Protein AF-A0A103WA09-F1 (afdb_monomer)

InterPro domains:
  IPR001250 Mannose-6-phosphate isomerase, type I [TIGR00218] (8-197)
  IPR011051 RmlC-like cupin domain superfamily [SSF51182] (1-207)
  IPR014710 RmlC-like jelly roll fold [G3DSA:2.60.120.10] (114-207)
  IPR016305 Mannose-6-phosphate isomerase [PR00714] (35-50)
  IPR016305 Mannose-6-phosphate isomerase [PR00714] (51-70)
  IPR016305 Mannose-6-phosphate isomerase [PR00714] (70-89)
  IPR016305 Mannose-6-phosphate isomerase [PR00714] (89-108)
  IPR016305 Mannose-6-phosphate isomerase [PTHR10309] (1-208)
  IPR018050 Phosphomannose isomerase, type I, conserved site [PS00966] (70-95)
  IPR046458 Phosphomannose isomerase type I, helical insertion domain [PF20512] (1-51)

Mean predicted aligned error: 4.27 Å

Nearest PDB structures (foldseek):
  3fjs-assembly2_D  TM=7.918E-01  e=2.574E-07  Cupriavidus pinatubonensis JMP134
  3nl1-assembly1_A  TM=8.484E-01  e=1.391E-06  Pseudaminobacter salicylatoxidans
  2phd-assembly1_A  TM=8.552E-01  e=3.142E-06  Pseudaminobacter salicylatoxidans
  2ozj-assembly2_B-3  TM=8.064E-01  e=1.973E-06  Desulfitobacterium hafniense DCB-2
  2phd-assembly1_C  TM=8.375E-01  e=3.965E-06  Pseudaminobacter salicylatoxidans

pLDDT: mean 94.75, std 5.42, range [53.72, 98.44]

Solvent-accessible surface area (backbone atoms only — not comparable to full-atom values): 12856 Å² total; per-residue (Å²): 131,89,71,56,65,70,61,46,34,55,51,48,55,53,50,53,54,51,58,75,70,50,93,74,74,54,78,55,54,52,45,31,57,54,38,34,75,77,33,68,69,36,68,27,35,60,43,49,77,75,48,86,89,79,84,76,57,96,73,47,44,71,81,84,61,89,53,60,93,82,79,92,87,82,89,88,82,89,85,86,75,68,100,70,89,86,78,82,46,81,50,73,61,95,65,84,60,52,58,67,61,45,71,69,57,44,70,82,78,82,79,82,82,67,77,41,68,43,51,73,79,51,101,42,33,27,37,41,74,58,103,58,64,72,43,29,40,35,43,36,51,42,54,58,71,37,72,51,72,47,72,52,38,90,46,45,36,40,39,38,28,74,34,40,30,31,38,41,35,45,98,87,48,76,44,81,39,35,55,76,37,71,47,79,41,59,47,66,43,47,40,35,38,40,28,75,28,53,27,34,34,38,39,42,30,53,22,60,73,52,70,77,58,119

Structure (mmCIF, N/CA/C/O backbone):
data_AF-A0A103WA09-F1
#
_entry.id   AF-A0A103WA09-F1
#
loop_
_atom_site.group_PDB
_atom_site.id
_atom_site.type_symbol
_atom_site.label_atom_id
_atom_site.label_alt_id
_atom_site.label_comp_id
_atom_site.label_asym_id
_atom_site.label_entity_id
_atom_site.label_seq_id
_atom_site.pdbx_PDB_ins_code
_atom_site.Cartn_x
_atom_site.Cartn_y
_atom_site.Cartn_z
_atom_site.occupancy
_atom_site.B_iso_or_equiv
_atom_site.auth_seq_id
_atom_site.auth_comp_id
_atom_site.auth_asym_id
_atom_site.auth_atom_id
_atom_site.pdbx_PDB_model_num
ATOM 1 N N . MET A 1 1 ? -21.321 6.888 14.095 1.00 85.94 1 MET A N 1
ATOM 2 C CA . MET A 1 1 ? -20.714 8.116 13.537 1.00 85.94 1 MET A CA 1
ATOM 3 C C . MET A 1 1 ? -21.425 9.407 13.951 1.00 85.94 1 MET A C 1
ATOM 5 O O . MET A 1 1 ? -20.751 10.416 14.044 1.00 85.94 1 MET A O 1
ATOM 9 N N . SER A 1 2 ? -22.733 9.407 14.246 1.00 89.44 2 SER A N 1
ATOM 10 C CA . SER A 1 2 ? -23.514 10.614 14.606 1.00 89.44 2 SER A CA 1
ATOM 11 C C . SER A 1 2 ? -23.608 10.929 16.110 1.00 89.44 2 SER A C 1
ATOM 13 O O . SER A 1 2 ? -24.302 11.860 16.510 1.00 89.44 2 SER A O 1
ATOM 15 N N . VAL A 1 3 ? -22.957 10.129 16.955 1.00 90.88 3 VAL A N 1
ATOM 16 C CA . VAL A 1 3 ? -22.989 10.288 18.414 1.00 90.88 3 VAL A CA 1
ATOM 17 C C . VAL A 1 3 ? -22.101 11.463 18.827 1.00 90.88 3 VAL A C 1
ATOM 19 O O . VAL A 1 3 ? -21.062 11.703 18.217 1.00 90.88 3 VAL A O 1
ATOM 22 N N . ASP A 1 4 ? -22.497 12.188 19.872 1.00 92.62 4 ASP A N 1
ATOM 23 C CA . ASP A 1 4 ? -21.753 13.345 20.356 1.00 92.62 4 ASP A CA 1
ATOM 24 C C . ASP A 1 4 ? -20.387 12.965 20.965 1.00 92.62 4 ASP A C 1
ATOM 26 O O . ASP A 1 4 ? -20.180 11.864 21.491 1.00 92.62 4 ASP A O 1
ATOM 30 N N . LYS A 1 5 ? -19.452 13.922 20.947 1.00 91.12 5 LYS A N 1
ATOM 31 C CA . LYS A 1 5 ? -18.074 13.719 21.415 1.00 91.12 5 LYS A CA 1
ATOM 32 C C . LYS A 1 5 ? -17.994 13.260 22.873 1.00 91.12 5 LYS A C 1
ATOM 34 O O . LYS A 1 5 ? -17.170 12.412 23.192 1.00 91.12 5 LYS A O 1
ATOM 39 N N . LYS A 1 6 ? -18.861 13.758 23.762 1.00 95.69 6 LYS A N 1
ATOM 40 C CA . LYS A 1 6 ? -18.836 13.386 25.188 1.00 95.69 6 LYS A CA 1
ATOM 41 C C . LYS A 1 6 ? -19.192 11.913 25.369 1.00 95.69 6 LYS A C 1
ATOM 43 O O . LYS A 1 6 ? -18.597 11.230 26.205 1.00 95.69 6 LYS A O 1
ATOM 48 N N . THR A 1 7 ? -20.143 11.413 24.589 1.00 96.31 7 THR A N 1
ATOM 49 C CA . THR A 1 7 ? -20.507 9.995 24.602 1.00 96.31 7 THR A CA 1
ATOM 50 C C . THR A 1 7 ? -19.396 9.117 24.017 1.00 96.31 7 THR A C 1
ATOM 52 O O . THR A 1 7 ? -19.118 8.055 24.583 1.00 96.31 7 THR A O 1
ATOM 55 N N . ILE A 1 8 ? -18.713 9.565 22.956 1.00 94.94 8 ILE A N 1
ATOM 56 C CA . ILE A 1 8 ? -17.531 8.880 22.399 1.00 94.94 8 ILE A CA 1
ATOM 57 C C . ILE A 1 8 ? -16.422 8.790 23.455 1.00 94.94 8 ILE A C 1
ATOM 59 O O . ILE A 1 8 ? -16.033 7.680 23.815 1.00 94.94 8 ILE A O 1
ATOM 63 N N . SER A 1 9 ? -16.018 9.918 24.047 1.00 96.25 9 SER A N 1
ATOM 64 C CA . SER A 1 9 ? -15.007 9.980 25.114 1.00 96.25 9 SER A CA 1
ATOM 65 C C . SER A 1 9 ? -15.333 9.070 26.293 1.00 96.25 9 SER A C 1
ATOM 67 O O . SER A 1 9 ? -14.495 8.313 26.777 1.00 96.25 9 SER A O 1
ATOM 69 N N . LYS A 1 10 ? -16.590 9.078 26.753 1.00 97.31 10 LYS A N 1
ATOM 70 C CA . LYS A 1 10 ? -17.030 8.203 27.848 1.00 97.31 10 LYS A CA 1
ATOM 71 C C . LYS A 1 10 ? -16.925 6.721 27.477 1.00 97.31 10 LYS A C 1
ATOM 73 O O . LYS A 1 10 ? -16.621 5.898 28.340 1.00 97.31 10 LYS A O 1
ATOM 78 N N . SER A 1 11 ? -17.222 6.375 26.229 1.00 96.38 11 SER A N 1
ATOM 79 C CA . SER A 1 11 ? -17.165 4.994 25.741 1.00 96.38 11 SER A CA 1
ATOM 80 C C . SER A 1 11 ? -15.721 4.522 25.594 1.00 96.38 11 SER A C 1
ATOM 82 O O . SER A 1 11 ? -15.393 3.438 26.077 1.00 96.38 11 SER A O 1
ATOM 84 N N . LEU A 1 12 ? -14.852 5.362 25.027 1.00 96.69 12 LEU A N 1
ATOM 85 C CA . LEU A 1 12 ? -13.417 5.108 24.922 1.00 96.69 12 LEU A CA 1
ATOM 86 C C . LEU A 1 12 ? -12.781 4.981 26.300 1.00 96.69 12 LEU A C 1
ATOM 88 O O . LEU A 1 12 ? -12.193 3.950 26.590 1.00 96.69 12 LEU A O 1
ATOM 92 N N . SER A 1 13 ? -13.011 5.927 27.211 1.00 97.44 13 SER A N 1
ATOM 93 C CA . SER A 1 13 ? -12.487 5.856 28.581 1.00 97.44 13 SER A CA 1
ATOM 94 C C . SER A 1 13 ? -12.814 4.522 29.272 1.00 97.44 13 SER A C 1
ATOM 96 O O . SER A 1 13 ? -11.940 3.907 29.888 1.00 97.44 13 SER A O 1
ATOM 98 N N . LYS A 1 14 ? -14.046 4.015 29.115 1.00 97.75 14 LYS A N 1
ATOM 99 C CA . LYS A 1 14 ? -14.441 2.698 29.641 1.00 97.75 14 LYS A CA 1
ATOM 100 C C . LYS A 1 14 ? -13.716 1.547 28.949 1.00 97.75 14 LYS A C 1
ATOM 102 O O . LYS A 1 14 ? -13.260 0.633 29.632 1.00 97.75 14 LYS A O 1
ATOM 107 N N . LEU A 1 15 ? -13.630 1.579 27.619 1.00 97.12 15 LEU A N 1
ATOM 108 C CA . LEU A 1 15 ? -12.935 0.562 26.833 1.00 97.12 15 LEU A CA 1
ATOM 109 C C . LEU A 1 15 ? -11.455 0.497 27.221 1.00 97.12 15 LEU A C 1
ATOM 111 O O . LEU A 1 15 ? -10.970 -0.570 27.569 1.00 97.12 15 LEU A O 1
ATOM 115 N N . ILE A 1 16 ? -10.772 1.637 27.249 1.00 97.56 16 ILE A N 1
ATOM 116 C CA . ILE A 1 16 ? -9.355 1.751 27.597 1.00 97.56 16 ILE A CA 1
ATOM 117 C C . ILE A 1 16 ? -9.105 1.304 29.040 1.00 97.56 16 ILE A C 1
ATOM 119 O O . ILE A 1 16 ? -8.157 0.567 29.294 1.00 97.56 16 ILE A O 1
ATOM 123 N N . THR A 1 17 ? -9.981 1.668 29.984 1.00 98.00 17 THR A N 1
ATOM 124 C CA . THR A 1 17 ? -9.892 1.176 31.372 1.00 98.00 17 THR A CA 1
ATOM 125 C C . THR A 1 17 ? -9.994 -0.347 31.437 1.00 98.00 17 THR A C 1
ATOM 127 O O . THR A 1 17 ? -9.193 -0.971 32.128 1.00 98.00 17 THR A O 1
ATOM 130 N N . ARG A 1 18 ? -10.941 -0.951 30.701 1.00 97.56 18 ARG A N 1
ATOM 131 C CA . ARG A 1 18 ? -11.067 -2.413 30.613 1.00 97.56 18 ARG A CA 1
ATOM 132 C C . ARG A 1 18 ? -9.785 -3.025 30.055 1.00 97.56 18 ARG A C 1
ATOM 134 O O . ARG A 1 18 ? -9.206 -3.874 30.718 1.00 97.56 18 ARG A O 1
ATOM 141 N N . LEU A 1 19 ? -9.324 -2.556 28.895 1.00 97.38 19 LEU A N 1
ATOM 142 C CA . LEU A 1 19 ? -8.137 -3.090 28.218 1.00 97.38 19 LEU A CA 1
ATOM 143 C C . LEU A 1 19 ? -6.878 -3.006 29.090 1.00 97.38 19 LEU A C 1
ATOM 145 O O . LEU A 1 19 ? -6.140 -3.975 29.184 1.00 97.38 19 LEU A O 1
ATOM 149 N N . ASN A 1 20 ? -6.668 -1.902 29.809 1.00 96.69 20 ASN A N 1
ATOM 150 C CA . ASN A 1 20 ? -5.529 -1.766 30.725 1.00 96.69 20 ASN A CA 1
ATOM 151 C C . ASN A 1 20 ? -5.592 -2.698 31.950 1.00 96.69 20 ASN A C 1
ATOM 153 O O . ASN A 1 20 ? -4.590 -2.848 32.646 1.00 96.69 20 ASN A O 1
ATOM 157 N N . SER A 1 21 ? -6.757 -3.278 32.253 1.00 96.75 21 SER A N 1
ATOM 158 C CA . SER A 1 21 ? -6.919 -4.252 33.340 1.00 96.75 21 SER A CA 1
ATOM 159 C C . SER A 1 21 ? -6.783 -5.709 32.888 1.00 96.75 21 SER A C 1
ATOM 161 O O . SER A 1 21 ? -6.671 -6.595 33.737 1.00 96.75 21 SER A O 1
ATOM 163 N N . GLU A 1 22 ? -6.782 -5.961 31.576 1.00 95.88 22 GLU A N 1
ATOM 164 C CA . GLU A 1 22 ? -6.592 -7.299 31.020 1.00 95.88 22 GLU A CA 1
ATOM 165 C C . GLU A 1 22 ? -5.124 -7.728 31.138 1.00 95.88 22 GLU A C 1
ATOM 167 O O . GLU A 1 22 ? -4.202 -6.917 31.047 1.00 95.88 22 GLU A O 1
ATOM 172 N N . LYS A 1 23 ? -4.895 -9.029 31.344 1.00 91.81 23 LYS A N 1
ATOM 173 C CA . LYS A 1 23 ? -3.536 -9.589 31.447 1.00 91.81 23 LYS A CA 1
ATOM 174 C C . LYS A 1 23 ? -2.903 -9.869 30.087 1.00 91.81 23 LYS A C 1
ATOM 176 O O . LYS A 1 23 ? -1.686 -9.798 29.962 1.00 91.81 23 LYS A O 1
ATOM 181 N N . GLU A 1 24 ? -3.729 -10.212 29.108 1.00 95.31 24 GLU A N 1
ATOM 182 C CA . GLU A 1 24 ? -3.332 -10.530 27.741 1.00 95.31 24 GLU A CA 1
ATOM 183 C C . GLU A 1 24 ? -4.295 -9.819 26.795 1.00 95.31 24 GLU A C 1
ATOM 185 O O . GLU A 1 24 ? -5.508 -9.845 27.005 1.00 95.31 24 GLU A O 1
ATOM 190 N N . LEU A 1 25 ? -3.746 -9.165 25.775 1.00 96.19 25 LEU A N 1
ATOM 191 C CA . LEU A 1 25 ? -4.502 -8.418 24.780 1.00 96.19 25 LEU A CA 1
ATOM 192 C C . LEU A 1 25 ? -4.368 -9.090 23.423 1.00 96.19 25 LEU A C 1
ATOM 194 O O . LEU A 1 25 ? -3.320 -9.628 23.074 1.00 96.19 25 LEU A O 1
ATOM 198 N N . THR A 1 26 ? -5.433 -9.028 22.633 1.00 95.44 26 THR A N 1
ATOM 199 C CA . THR A 1 26 ? -5.349 -9.384 21.215 1.00 95.44 26 THR A CA 1
ATOM 200 C C . THR A 1 26 ? -4.645 -8.284 20.412 1.00 95.44 26 THR A C 1
ATOM 202 O O . THR A 1 26 ? -4.688 -7.111 20.784 1.00 95.44 26 THR A O 1
ATOM 205 N N . ASP A 1 27 ? -4.110 -8.620 19.233 1.00 93.81 27 ASP A N 1
ATOM 206 C CA . ASP A 1 27 ? -3.522 -7.652 18.286 1.00 93.81 27 ASP A CA 1
ATOM 207 C C . ASP A 1 27 ? -4.427 -6.438 17.998 1.00 93.81 27 ASP A C 1
ATOM 209 O O . ASP A 1 27 ? -3.948 -5.329 17.754 1.00 93.81 27 ASP A O 1
ATOM 213 N N . LYS A 1 28 ? -5.752 -6.638 17.969 1.00 94.25 28 LYS A N 1
ATOM 214 C CA . LYS A 1 28 ? -6.719 -5.548 17.768 1.00 94.25 28 LYS A CA 1
ATOM 215 C C . LYS A 1 28 ? -6.860 -4.670 19.009 1.00 94.25 28 LYS A C 1
ATOM 217 O O . LYS A 1 28 ? -7.023 -3.462 18.876 1.00 94.25 28 LYS A O 1
ATOM 222 N N . GLU A 1 29 ? -6.810 -5.246 20.202 1.00 96.38 29 GLU A N 1
ATOM 223 C CA . GLU A 1 29 ? -6.916 -4.489 21.451 1.00 96.38 29 GLU A CA 1
ATOM 224 C C . GLU A 1 29 ? -5.648 -3.681 21.735 1.00 96.38 29 GLU A C 1
ATOM 226 O O . GLU A 1 29 ? -5.742 -2.516 22.124 1.00 96.38 29 GLU A O 1
ATOM 231 N N . GLU A 1 30 ? -4.471 -4.237 21.441 1.00 96.75 30 GLU A N 1
ATOM 232 C CA . GLU A 1 30 ? -3.218 -3.474 21.445 1.00 96.75 30 GLU A CA 1
ATOM 233 C C . GLU A 1 30 ? -3.271 -2.308 20.451 1.00 96.75 30 GLU A C 1
ATOM 235 O O . GLU A 1 30 ? -2.856 -1.188 20.769 1.00 96.75 30 GLU A O 1
ATOM 240 N N . LEU A 1 31 ? -3.835 -2.541 19.258 1.00 97.25 31 LEU A N 1
ATOM 241 C CA . LEU A 1 31 ? -4.036 -1.487 18.271 1.00 97.25 31 LEU A CA 1
ATOM 242 C C . LEU A 1 31 ? -4.961 -0.380 18.799 1.00 97.25 31 LEU A C 1
ATOM 244 O O . LEU A 1 31 ? -4.644 0.794 18.624 1.00 97.25 31 LEU A O 1
ATOM 248 N N . VAL A 1 32 ? -6.064 -0.722 19.470 1.00 97.94 32 VAL A N 1
ATOM 249 C CA . VAL A 1 32 ? -6.966 0.267 20.088 1.00 97.94 32 VAL A CA 1
ATOM 250 C C . VAL A 1 32 ? -6.211 1.149 21.085 1.00 97.94 32 VAL A C 1
ATOM 252 O O . VAL A 1 32 ? -6.312 2.372 21.007 1.00 97.94 32 VAL A O 1
ATOM 255 N N . LEU A 1 33 ? -5.408 0.559 21.979 1.00 97.88 33 LEU A N 1
ATOM 256 C CA . LEU A 1 33 ? -4.597 1.323 22.936 1.00 97.88 33 LEU A CA 1
ATOM 257 C C . LEU A 1 33 ? -3.580 2.238 22.234 1.00 97.88 33 LEU A C 1
ATOM 259 O O . LEU A 1 33 ? -3.386 3.388 22.638 1.00 97.88 33 LEU A O 1
ATOM 263 N N . LYS A 1 34 ? -2.940 1.748 21.165 1.00 97.50 34 LYS A N 1
ATOM 264 C CA . LYS A 1 34 ? -1.994 2.536 20.365 1.00 97.50 34 LYS A CA 1
ATOM 265 C C . LYS A 1 34 ? -2.681 3.723 19.687 1.00 97.50 34 LYS A C 1
ATOM 267 O O . LYS A 1 34 ? -2.143 4.829 19.732 1.00 97.50 34 LYS A O 1
ATOM 272 N N . LEU A 1 35 ? -3.846 3.502 19.081 1.00 98.00 35 LEU A N 1
ATOM 273 C CA . LEU A 1 35 ? -4.604 4.550 18.403 1.00 98.00 35 LEU A CA 1
ATOM 274 C C . LEU A 1 35 ? -5.139 5.586 19.381 1.00 98.00 35 LEU A C 1
ATOM 276 O O . LEU A 1 35 ? -5.022 6.765 19.082 1.00 98.00 35 LEU A O 1
ATOM 280 N N . GLU A 1 36 ? -5.624 5.191 20.559 1.00 98.00 36 GLU A N 1
ATOM 281 C CA . GLU A 1 36 ? -6.039 6.146 21.597 1.00 98.00 36 GLU A CA 1
ATOM 282 C C . GLU A 1 36 ? -4.884 7.061 22.016 1.00 98.00 36 GLU A C 1
ATOM 284 O O . GLU A 1 36 ? -5.057 8.265 22.177 1.00 98.00 36 GLU A O 1
ATOM 289 N N . LYS A 1 37 ? -3.670 6.515 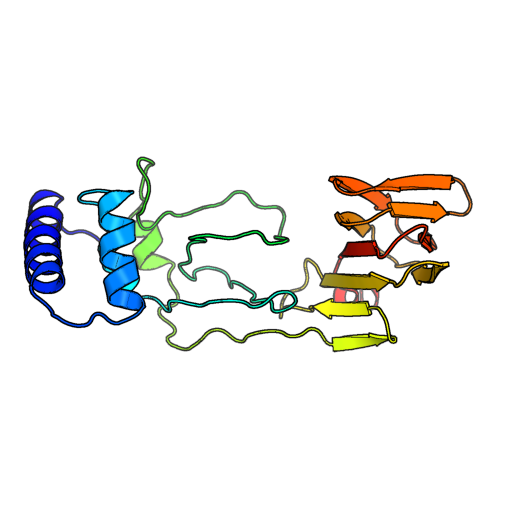22.150 1.00 97.50 37 LYS A N 1
ATOM 290 C CA . LYS A 1 37 ? -2.489 7.320 22.486 1.00 97.50 37 LYS A CA 1
ATOM 291 C C . LYS A 1 37 ? -2.157 8.354 21.401 1.00 97.50 37 LYS A C 1
ATOM 293 O O . LYS A 1 37 ? -1.638 9.420 21.724 1.00 97.50 37 LYS A O 1
ATOM 298 N N . GLN A 1 38 ? -2.401 8.030 20.130 1.00 97.31 38 GLN A N 1
ATOM 299 C CA . GLN A 1 38 ? -2.121 8.904 18.984 1.00 97.31 38 GLN A CA 1
ATOM 300 C C . GLN A 1 38 ? -3.267 9.886 18.692 1.00 97.31 38 GLN A C 1
ATOM 302 O O . GLN A 1 38 ? -3.013 11.028 18.316 1.00 97.31 38 GLN A O 1
ATOM 307 N N . TYR A 1 39 ? -4.509 9.450 18.901 1.00 97.19 39 TYR A N 1
ATOM 308 C CA . TYR A 1 39 ? -5.749 10.166 18.614 1.00 97.19 39 TYR A CA 1
ATOM 309 C C . TYR A 1 39 ? -6.712 10.071 19.811 1.00 97.19 39 TYR A C 1
ATOM 311 O O . TYR A 1 39 ? -7.726 9.373 19.727 1.00 97.19 39 TYR A O 1
ATOM 319 N N . PRO A 1 40 ? -6.412 10.754 20.932 1.00 96.62 40 PRO A N 1
ATOM 320 C CA . PRO A 1 40 ? -7.242 10.673 22.129 1.00 96.62 40 PRO A CA 1
ATOM 321 C C . PRO A 1 40 ? -8.678 11.114 21.851 1.00 96.62 40 PRO A C 1
ATOM 323 O O . PRO A 1 40 ? -8.898 12.134 21.189 1.00 96.62 40 PRO A O 1
ATOM 326 N N . ASP A 1 41 ? -9.647 10.373 22.392 1.00 94.94 41 ASP A N 1
ATOM 327 C CA . ASP A 1 41 ? -11.082 10.652 22.252 1.00 94.94 41 ASP A CA 1
ATOM 328 C C . ASP A 1 41 ? -11.629 10.659 20.800 1.00 94.94 41 ASP A C 1
ATOM 330 O O . ASP A 1 41 ? -12.725 11.178 20.550 1.00 94.94 41 ASP A O 1
ATOM 334 N N . ASP A 1 42 ? -10.900 10.107 19.822 1.00 96.56 42 ASP A N 1
ATOM 335 C CA . ASP A 1 42 ? -11.318 10.084 18.414 1.00 96.56 42 ASP A CA 1
ATOM 336 C C . ASP A 1 42 ? -12.218 8.874 18.097 1.00 96.56 42 ASP A C 1
ATOM 338 O O . ASP A 1 42 ? -11.941 7.731 18.462 1.00 96.56 42 ASP A O 1
ATOM 342 N N . VAL A 1 43 ? -13.305 9.100 17.351 1.00 94.81 43 VAL A N 1
ATOM 343 C CA . VAL A 1 43 ? -14.244 8.040 16.935 1.00 94.81 43 VAL A CA 1
ATOM 344 C C . VAL A 1 43 ? -13.570 6.922 16.127 1.00 94.81 43 VAL A C 1
ATOM 346 O O . VAL A 1 43 ? -13.998 5.770 16.190 1.00 94.81 43 VAL A O 1
ATOM 349 N N . GLY A 1 44 ? -12.495 7.238 15.407 1.00 95.50 44 GLY A N 1
ATOM 350 C CA . GLY A 1 44 ? -11.691 6.300 14.636 1.00 95.50 44 GLY A CA 1
ATOM 351 C C . GLY A 1 44 ? -10.972 5.258 15.494 1.00 95.50 44 GLY A C 1
ATOM 352 O O . GLY A 1 44 ? -10.695 4.166 15.005 1.00 95.50 44 GLY A O 1
ATOM 353 N N . VAL A 1 45 ? -10.757 5.517 16.788 1.00 97.19 45 VAL A N 1
ATOM 354 C CA . VAL A 1 45 ? -10.237 4.502 17.721 1.00 97.19 45 VAL A CA 1
ATOM 355 C C . VAL A 1 45 ? -11.233 3.344 17.855 1.00 97.19 45 VAL A C 1
ATOM 357 O O . VAL A 1 45 ? -10.841 2.177 17.872 1.00 97.19 45 VAL A O 1
ATOM 360 N N . LEU A 1 46 ? -12.541 3.635 17.845 1.00 94.12 46 LEU A N 1
ATOM 361 C CA . LEU A 1 46 ? -13.584 2.603 17.828 1.00 94.12 46 LEU A CA 1
ATOM 362 C C . LEU A 1 46 ? -13.647 1.865 16.483 1.00 94.12 46 LEU A C 1
ATOM 364 O O . LEU A 1 46 ? -14.056 0.704 16.447 1.00 94.12 46 LEU A O 1
ATOM 368 N N . ALA A 1 47 ? -13.218 2.494 15.383 1.00 91.50 47 ALA A N 1
ATOM 369 C CA . ALA A 1 47 ? -13.188 1.846 14.074 1.00 91.50 47 ALA A CA 1
ATOM 370 C C . ALA A 1 47 ? -12.217 0.652 14.040 1.00 91.50 47 ALA A C 1
ATOM 372 O O . ALA A 1 47 ? -12.501 -0.323 13.350 1.00 91.50 47 ALA A O 1
ATOM 373 N N . ALA A 1 48 ? -11.144 0.653 14.840 1.00 91.12 48 ALA A N 1
ATOM 374 C CA . ALA A 1 48 ? -10.219 -0.483 14.941 1.00 91.12 48 ALA A CA 1
ATOM 375 C C . ALA A 1 48 ? -10.864 -1.765 15.501 1.00 91.12 48 ALA A C 1
ATOM 377 O O . ALA A 1 48 ? -10.407 -2.872 15.212 1.00 91.12 48 ALA A O 1
ATOM 378 N N . VAL A 1 49 ? -11.954 -1.632 16.263 1.00 92.00 49 VAL A N 1
ATOM 379 C CA . VAL A 1 49 ? -12.752 -2.776 16.733 1.00 92.00 49 VAL A CA 1
ATOM 380 C C . VAL A 1 49 ? -13.611 -3.346 15.598 1.00 92.00 49 VAL A C 1
ATOM 382 O O . VAL A 1 49 ? -13.820 -4.556 15.525 1.00 92.00 49 VAL A O 1
ATOM 385 N N . LEU A 1 50 ? -14.095 -2.478 14.706 1.00 93.38 50 LEU A N 1
ATOM 386 C CA . LEU A 1 50 ? -15.054 -2.817 13.651 1.00 93.38 50 LEU A CA 1
ATOM 387 C C . LEU A 1 50 ? -14.381 -3.316 12.369 1.00 93.38 50 LEU A C 1
ATOM 389 O O . LEU A 1 50 ? -14.889 -4.228 11.724 1.00 93.38 50 LEU A O 1
ATOM 393 N N . LEU A 1 51 ? -13.253 -2.716 11.993 1.00 95.81 51 LEU A N 1
ATOM 394 C CA . LEU A 1 51 ? -12.559 -3.002 10.742 1.00 95.81 51 LEU A CA 1
ATOM 395 C C . LEU A 1 51 ? -11.554 -4.151 10.899 1.00 95.81 51 LEU A C 1
ATOM 397 O O . LEU A 1 51 ? -11.166 -4.557 12.002 1.00 95.81 51 LEU A O 1
ATOM 401 N N . ASN A 1 52 ? -11.135 -4.708 9.767 1.00 96.00 52 ASN A N 1
ATOM 402 C CA . ASN A 1 52 ? -10.075 -5.707 9.733 1.00 96.00 52 ASN A CA 1
ATOM 403 C C . ASN A 1 52 ? -8.726 -5.047 10.040 1.00 96.00 52 ASN A C 1
ATOM 405 O O . ASN A 1 52 ? -8.373 -4.043 9.429 1.00 96.00 52 ASN A O 1
ATOM 409 N N . HIS A 1 53 ? -7.956 -5.636 10.957 1.00 95.69 53 HIS A N 1
ATOM 410 C CA . HIS A 1 53 ? -6.560 -5.262 11.176 1.00 95.69 53 HIS A CA 1
ATOM 411 C C . HIS A 1 53 ? -5.694 -6.181 10.312 1.00 95.69 53 HIS A C 1
ATOM 413 O O . HIS A 1 53 ? -5.531 -7.358 10.629 1.00 95.69 53 HIS A O 1
ATOM 419 N N . VAL A 1 54 ? -5.213 -5.655 9.186 1.00 95.75 54 VAL A N 1
ATOM 420 C CA . VAL A 1 54 ? -4.466 -6.408 8.170 1.00 95.75 54 VAL A CA 1
ATOM 421 C C . VAL A 1 54 ? -2.988 -6.058 8.270 1.00 95.75 54 VAL A C 1
ATOM 423 O O . VAL A 1 54 ? -2.630 -4.886 8.356 1.00 95.75 54 VAL A O 1
ATOM 426 N N . LYS A 1 55 ? -2.133 -7.081 8.243 1.00 95.38 55 LYS A N 1
ATOM 427 C CA . LYS A 1 55 ? -0.674 -6.953 8.190 1.00 95.38 55 LYS A CA 1
ATOM 428 C C . LYS A 1 55 ? -0.205 -7.544 6.864 1.00 95.38 55 LYS A C 1
ATOM 430 O O . LYS A 1 55 ? -0.466 -8.716 6.609 1.00 95.38 55 LYS A O 1
ATOM 435 N N . LEU A 1 56 ? 0.444 -6.733 6.034 1.00 97.50 56 LEU A N 1
ATOM 436 C CA . LEU A 1 56 ? 1.041 -7.176 4.774 1.00 97.50 56 LEU A CA 1
ATOM 437 C C . LEU A 1 56 ? 2.520 -7.484 4.988 1.00 97.50 56 LEU A C 1
ATOM 439 O O . LEU A 1 56 ? 3.240 -6.685 5.591 1.00 97.50 56 LEU A O 1
ATOM 443 N N . ASN A 1 57 ? 2.978 -8.622 4.475 1.00 97.31 57 ASN A N 1
ATOM 444 C CA . ASN A 1 57 ? 4.403 -8.905 4.355 1.00 97.31 57 ASN A CA 1
ATOM 445 C C . ASN A 1 57 ? 4.986 -8.207 3.112 1.00 97.31 57 ASN A C 1
ATOM 447 O O . ASN A 1 57 ? 4.248 -7.899 2.173 1.00 97.31 57 ASN A O 1
ATOM 451 N N . PRO A 1 58 ? 6.311 -7.990 3.038 1.00 95.94 58 PRO A N 1
ATOM 452 C CA . PRO A 1 58 ? 6.943 -7.449 1.839 1.00 95.94 58 PRO A CA 1
ATOM 453 C C . PRO A 1 58 ? 6.586 -8.243 0.573 1.00 95.94 58 PRO A C 1
ATOM 455 O O . PRO A 1 58 ? 6.809 -9.452 0.489 1.00 95.94 58 PRO A O 1
ATOM 458 N N . GLY A 1 59 ? 6.048 -7.550 -0.432 1.00 95.81 59 GLY A N 1
ATOM 459 C CA . GLY A 1 59 ? 5.578 -8.164 -1.676 1.00 95.81 59 GLY A CA 1
ATOM 460 C C . GLY A 1 59 ? 4.146 -8.699 -1.635 1.00 95.81 59 GLY A C 1
ATOM 461 O O . GLY A 1 59 ? 3.666 -9.206 -2.647 1.00 95.81 59 GLY A O 1
ATOM 462 N N . GLU A 1 60 ? 3.451 -8.593 -0.511 1.00 97.75 60 GLU A N 1
ATOM 463 C CA . GLU A 1 60 ? 1.998 -8.707 -0.485 1.00 97.75 60 GLU A CA 1
ATOM 464 C C . GLU A 1 60 ? 1.372 -7.344 -0.779 1.00 97.75 60 GLU A C 1
ATOM 466 O O . GLU A 1 60 ? 1.919 -6.298 -0.431 1.00 97.75 60 GLU A O 1
ATOM 471 N N . ALA A 1 61 ? 0.221 -7.362 -1.436 1.00 97.50 61 ALA A N 1
ATOM 472 C CA . ALA A 1 61 ? -0.553 -6.176 -1.747 1.00 97.50 61 ALA A CA 1
ATOM 473 C C . ALA A 1 61 ? -2.028 -6.425 -1.437 1.00 97.50 61 ALA A C 1
ATOM 475 O O . ALA A 1 61 ? -2.482 -7.563 -1.341 1.00 97.50 61 ALA A O 1
ATOM 476 N N . LEU A 1 62 ? -2.787 -5.348 -1.320 1.00 95.94 62 LEU A N 1
ATOM 477 C CA . LEU A 1 62 ? -4.241 -5.369 -1.318 1.00 95.94 62 LEU A CA 1
ATOM 478 C C . LEU A 1 62 ? -4.714 -4.234 -2.221 1.00 95.94 62 LEU A C 1
ATOM 480 O O . LEU A 1 62 ? -3.990 -3.256 -2.406 1.00 95.94 62 LEU A O 1
ATOM 484 N N . TYR A 1 63 ? -5.909 -4.360 -2.784 1.00 95.00 63 TYR A N 1
ATOM 485 C CA . TYR A 1 63 ? -6.577 -3.230 -3.419 1.00 95.00 63 TYR A CA 1
ATOM 486 C C . TYR A 1 63 ? -7.711 -2.757 -2.517 1.00 95.00 63 TYR A C 1
ATOM 488 O O . TYR A 1 63 ? -8.276 -3.536 -1.749 1.00 95.00 63 TYR A O 1
ATOM 496 N N . ILE A 1 64 ? -8.031 -1.474 -2.618 1.00 94.69 64 ILE A N 1
ATOM 497 C CA . ILE A 1 64 ? -9.114 -0.851 -1.867 1.00 94.69 64 ILE A CA 1
ATOM 498 C C . ILE A 1 64 ? -10.143 -0.380 -2.883 1.00 94.69 64 ILE A C 1
ATOM 500 O O . ILE A 1 64 ? -9.832 0.436 -3.751 1.00 94.69 64 ILE A O 1
ATOM 504 N N . ALA A 1 65 ? -11.355 -0.923 -2.804 1.00 93.06 65 ALA A N 1
ATOM 505 C CA . ALA A 1 65 ? -12.432 -0.515 -3.690 1.00 93.06 65 ALA A CA 1
ATOM 506 C C . ALA A 1 65 ? -13.039 0.829 -3.261 1.00 93.06 65 ALA A C 1
ATOM 508 O O . ALA A 1 65 ? -12.913 1.277 -2.118 1.00 93.06 65 ALA A O 1
ATOM 509 N N . ALA A 1 66 ? -13.751 1.464 -4.193 1.00 93.44 66 ALA A N 1
ATOM 510 C CA . ALA A 1 66 ? -14.529 2.655 -3.892 1.00 93.44 66 ALA A CA 1
ATOM 511 C C . ALA A 1 66 ? -15.528 2.383 -2.755 1.00 93.44 66 ALA A C 1
ATOM 513 O O . ALA A 1 66 ? -16.163 1.328 -2.696 1.00 93.44 66 ALA A O 1
ATOM 514 N N . ASN A 1 67 ? -15.700 3.379 -1.885 1.00 95.62 67 ASN A N 1
ATOM 515 C CA . ASN A 1 67 ? -16.637 3.350 -0.762 1.00 95.62 67 ASN A CA 1
ATOM 516 C C . ASN A 1 67 ? -16.352 2.262 0.294 1.00 95.62 67 ASN A C 1
ATOM 518 O O . ASN A 1 67 ? -17.270 1.818 0.993 1.00 95.62 67 ASN A O 1
ATOM 522 N N . GLU A 1 68 ? -15.088 1.858 0.443 1.00 95.06 68 GLU A N 1
ATOM 523 C CA . GLU A 1 68 ? -14.621 0.999 1.533 1.00 95.06 68 GLU A CA 1
ATOM 524 C C . GLU A 1 68 ? -13.721 1.787 2.506 1.00 95.06 68 GLU A C 1
ATOM 526 O O . GLU A 1 68 ? -12.752 2.432 2.087 1.00 95.06 68 GLU A O 1
ATOM 531 N N . PRO A 1 69 ? -14.017 1.778 3.820 1.00 96.06 69 PRO A N 1
ATOM 532 C CA . PRO A 1 69 ? -13.258 2.545 4.793 1.00 96.06 69 PRO A CA 1
ATOM 533 C C . PRO A 1 69 ? -11.953 1.818 5.122 1.00 96.06 69 PRO A C 1
ATOM 535 O O . PRO A 1 69 ? -11.945 0.627 5.428 1.00 96.06 69 PRO A O 1
ATOM 538 N N . HIS A 1 70 ? -10.848 2.554 5.107 1.00 97.06 70 HIS A N 1
ATOM 539 C CA . HIS A 1 70 ? -9.513 2.025 5.360 1.00 97.06 70 HIS A CA 1
ATOM 540 C C . HIS A 1 70 ? -8.632 3.096 6.009 1.00 97.06 70 HIS A C 1
ATOM 542 O O . HIS A 1 70 ? -8.924 4.292 5.946 1.00 97.06 70 HIS A O 1
ATOM 548 N N . ALA A 1 71 ? -7.557 2.655 6.658 1.00 96.88 71 ALA A N 1
ATOM 549 C CA . ALA A 1 71 ? -6.529 3.528 7.202 1.00 96.88 71 ALA A CA 1
ATOM 550 C C . ALA A 1 71 ? -5.184 2.798 7.190 1.00 96.88 71 ALA A C 1
ATOM 552 O O . ALA A 1 71 ? -5.087 1.671 7.679 1.00 96.88 71 ALA A O 1
ATOM 553 N N . TYR A 1 72 ? -4.145 3.447 6.667 1.00 97.00 72 TYR A N 1
ATOM 554 C CA . TYR A 1 72 ? -2.773 2.974 6.824 1.00 97.00 72 TYR A CA 1
ATOM 555 C C . TYR A 1 72 ? -2.254 3.384 8.198 1.00 97.00 72 TYR A C 1
ATOM 557 O O . TYR A 1 72 ? -2.354 4.544 8.592 1.00 97.00 72 TYR A O 1
ATOM 565 N N . LEU A 1 73 ? -1.735 2.413 8.948 1.00 96.19 73 LEU A N 1
ATOM 566 C CA . LEU A 1 73 ? -1.423 2.596 10.367 1.00 96.19 73 LEU A CA 1
ATOM 567 C C . LEU A 1 73 ? 0.080 2.695 10.634 1.00 96.19 73 LEU A C 1
ATOM 569 O O . LEU A 1 73 ? 0.503 3.456 11.503 1.00 96.19 73 LEU A O 1
ATOM 573 N N . ASN A 1 74 ? 0.884 1.876 9.951 1.00 95.12 74 ASN A N 1
ATOM 574 C CA . ASN A 1 74 ? 2.330 1.803 10.138 1.00 95.12 74 ASN A CA 1
ATOM 575 C C . ASN A 1 74 ? 2.995 1.010 9.005 1.00 95.12 74 ASN A C 1
ATOM 577 O O . ASN A 1 74 ? 2.461 -0.021 8.601 1.00 95.12 74 ASN A O 1
ATOM 581 N N . GLY A 1 75 ? 4.198 1.421 8.606 1.00 96.25 75 GLY A N 1
ATOM 582 C CA . GLY A 1 75 ? 5.030 0.725 7.623 1.00 96.25 75 GLY A CA 1
ATOM 583 C C . GLY A 1 75 ? 5.274 1.555 6.368 1.00 96.25 75 GLY A C 1
ATOM 584 O O . GLY A 1 75 ? 4.885 2.718 6.294 1.00 96.25 75 GLY A O 1
ATOM 585 N N . GLU A 1 76 ? 5.921 0.927 5.394 1.00 94.69 76 GLU A N 1
ATOM 586 C CA . GLU A 1 76 ? 6.242 1.501 4.089 1.00 94.69 76 GLU A CA 1
ATOM 587 C C . GLU A 1 76 ? 5.535 0.684 3.010 1.00 94.69 76 GLU A C 1
ATOM 589 O O . GLU A 1 76 ? 5.504 -0.548 3.067 1.00 94.69 76 GLU A O 1
ATOM 594 N N . CYS A 1 77 ? 4.941 1.363 2.034 1.00 95.81 77 CYS A N 1
ATOM 595 C CA . CYS A 1 77 ? 4.280 0.712 0.913 1.00 95.81 77 CYS A CA 1
ATOM 596 C C . CYS A 1 77 ? 4.406 1.562 -0.349 1.00 95.81 77 CYS A C 1
ATOM 598 O O . CYS A 1 77 ? 4.607 2.775 -0.280 1.00 95.81 77 CYS A O 1
ATOM 600 N N . VAL A 1 78 ? 4.278 0.905 -1.500 1.00 96.50 78 VAL A N 1
ATOM 601 C CA . VAL A 1 78 ? 4.053 1.583 -2.774 1.00 96.50 78 VAL A CA 1
ATOM 602 C C . VAL A 1 78 ? 2.550 1.664 -2.979 1.00 96.50 78 VAL A C 1
ATOM 604 O O . VAL A 1 78 ? 1.878 0.635 -3.043 1.00 96.50 78 VAL A O 1
ATOM 607 N N . GLU A 1 79 ? 2.037 2.884 -3.080 1.00 96.81 79 GLU A N 1
ATOM 608 C CA . GLU A 1 79 ? 0.633 3.152 -3.365 1.00 96.81 79 GLU A CA 1
ATOM 609 C C . GLU A 1 79 ? 0.477 3.619 -4.813 1.00 96.81 79 GLU A C 1
ATOM 611 O O . GLU A 1 79 ? 1.216 4.477 -5.296 1.00 96.81 79 GLU A O 1
ATOM 616 N N . CYS A 1 80 ? -0.497 3.040 -5.508 1.00 95.94 80 CYS A N 1
ATOM 617 C CA . CYS A 1 80 ? -0.943 3.503 -6.812 1.00 95.94 80 CYS A CA 1
ATOM 618 C C . CYS A 1 80 ? -2.458 3.678 -6.743 1.00 95.94 80 CYS A C 1
ATOM 620 O O . CYS A 1 80 ? -3.155 2.848 -6.157 1.00 95.94 80 CYS A O 1
ATOM 622 N N . MET A 1 81 ? -2.954 4.777 -7.300 1.00 95.31 81 MET A N 1
ATOM 623 C CA . MET A 1 81 ? -4.360 5.155 -7.248 1.00 95.31 81 MET A CA 1
ATOM 624 C C . MET A 1 81 ? -4.772 5.813 -8.561 1.00 95.31 81 MET A C 1
ATOM 626 O O . MET A 1 81 ? -3.940 6.362 -9.286 1.00 95.31 81 MET A O 1
ATOM 630 N N . ALA A 1 82 ? -6.070 5.777 -8.859 1.00 93.12 82 ALA A N 1
ATOM 631 C CA . ALA A 1 82 ? -6.630 6.615 -9.909 1.00 93.12 82 ALA A CA 1
ATOM 632 C C . ALA A 1 82 ? -6.362 8.095 -9.582 1.00 93.12 82 ALA A C 1
ATOM 634 O O . ALA A 1 82 ? -6.283 8.466 -8.411 1.00 93.12 82 ALA A O 1
ATOM 635 N N . ALA A 1 83 ? -6.248 8.944 -10.605 1.00 92.31 83 ALA A N 1
ATOM 636 C CA . ALA A 1 83 ? -5.989 10.373 -10.433 1.00 92.31 83 ALA A CA 1
ATOM 637 C C . ALA A 1 83 ? -7.199 11.090 -9.795 1.00 92.31 83 ALA A C 1
ATOM 639 O O . ALA A 1 83 ? -8.045 11.661 -10.483 1.00 92.31 83 ALA A O 1
ATOM 640 N N . SER A 1 84 ? -7.303 11.022 -8.467 1.00 90.25 84 SER A N 1
ATOM 641 C CA . SER A 1 84 ? -8.370 11.616 -7.667 1.00 90.25 84 SER A CA 1
ATOM 642 C C . SER A 1 84 ? -7.867 11.952 -6.269 1.00 90.25 84 SER A C 1
ATOM 644 O O . SER A 1 84 ? -7.217 11.133 -5.636 1.00 90.25 84 SER A O 1
ATOM 646 N N . ASP A 1 85 ? -8.258 13.116 -5.756 1.00 90.62 85 ASP A N 1
ATOM 647 C CA . ASP A 1 85 ? -7.990 13.529 -4.372 1.00 90.62 85 ASP A CA 1
ATOM 648 C C . ASP A 1 85 ? -9.268 13.531 -3.509 1.00 90.62 85 ASP A C 1
ATOM 650 O O . ASP A 1 85 ? -9.333 14.155 -2.443 1.00 90.62 85 ASP A O 1
ATOM 654 N N . ASN A 1 86 ? -10.327 12.852 -3.964 1.00 92.94 86 ASN A N 1
ATOM 655 C CA . ASN A 1 86 ? -1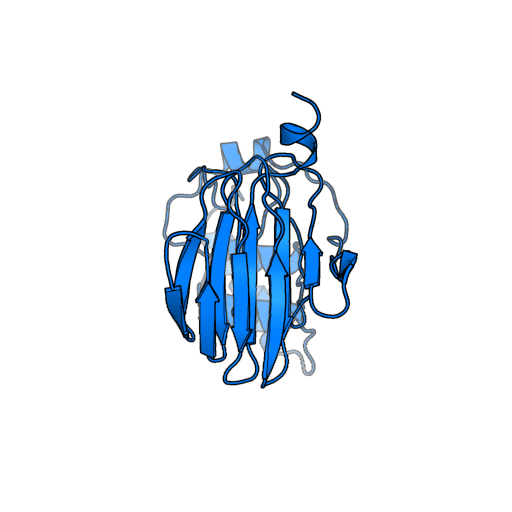1.598 12.798 -3.247 1.00 92.94 86 ASN A CA 1
ATOM 656 C C . ASN A 1 86 ? -11.494 11.877 -2.027 1.00 92.94 86 ASN A C 1
ATOM 658 O O . ASN A 1 86 ? -11.376 10.662 -2.158 1.00 92.94 86 ASN A O 1
ATOM 662 N N . VAL A 1 87 ? -11.599 12.456 -0.827 1.00 96.31 87 VAL A N 1
ATOM 663 C CA . VAL A 1 87 ? -11.503 11.713 0.438 1.00 96.31 87 VAL A CA 1
ATOM 664 C C . VAL A 1 87 ? -12.639 12.091 1.384 1.00 96.31 87 VAL A C 1
ATOM 666 O O . VAL A 1 87 ? -12.710 13.226 1.863 1.00 96.31 87 VAL A O 1
ATOM 669 N N . VAL A 1 88 ? -13.463 11.103 1.738 1.00 97.12 88 VAL A N 1
ATOM 670 C CA . VAL A 1 88 ? -14.415 11.181 2.856 1.00 97.12 88 VAL A CA 1
ATOM 671 C C . VAL A 1 88 ? -13.792 10.495 4.067 1.00 97.12 88 VAL A C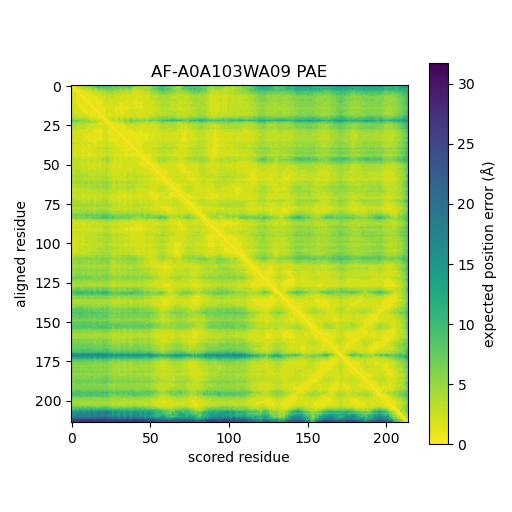 1
ATOM 673 O O . VAL A 1 88 ? -13.415 9.327 4.016 1.00 97.12 88 VAL A O 1
ATOM 676 N N . ARG A 1 89 ? -13.627 11.241 5.161 1.00 97.50 89 ARG A N 1
ATOM 677 C CA . ARG A 1 89 ? -12.924 10.769 6.364 1.00 97.50 89 ARG A CA 1
ATOM 678 C C . ARG A 1 89 ? -13.887 10.090 7.331 1.00 97.50 89 ARG A C 1
ATOM 680 O O . ARG A 1 89 ? -15.053 10.459 7.386 1.00 97.50 89 ARG A O 1
ATOM 687 N N . ALA A 1 90 ? -13.376 9.153 8.130 1.00 96.25 90 ALA A N 1
ATOM 688 C CA . ALA A 1 90 ? -14.162 8.391 9.109 1.00 96.25 90 ALA A CA 1
ATOM 689 C C . ALA A 1 90 ? -13.623 8.453 10.554 1.00 96.25 90 ALA A C 1
ATOM 691 O O . ALA A 1 90 ? -14.177 7.805 11.437 1.00 96.25 90 ALA A O 1
ATOM 692 N N . GLY A 1 91 ? -12.560 9.218 10.809 1.00 96.31 91 GLY A N 1
ATOM 693 C CA . GLY A 1 91 ? -11.901 9.320 12.115 1.00 96.31 91 GLY A CA 1
ATOM 694 C C . GLY A 1 91 ? -10.380 9.371 11.977 1.00 96.31 91 GLY A C 1
ATOM 695 O O . GLY A 1 91 ? -9.869 9.515 10.864 1.00 96.31 91 GLY A O 1
ATOM 696 N N . LEU A 1 92 ? -9.682 9.263 13.108 1.00 97.06 92 LEU A N 1
ATOM 697 C CA . LEU A 1 92 ? -8.223 9.377 13.244 1.00 97.06 92 LEU A CA 1
ATOM 698 C C . LEU A 1 92 ? -7.691 10.660 12.593 1.00 97.06 92 LEU A C 1
ATOM 700 O O . LEU A 1 92 ? -6.688 10.670 11.874 1.00 97.06 92 LEU A O 1
ATOM 704 N N . THR A 1 93 ? -8.423 11.761 12.764 1.00 96.56 93 THR A N 1
ATOM 705 C CA . THR A 1 93 ? -8.138 12.993 12.035 1.00 96.56 93 THR A CA 1
ATOM 706 C C . THR A 1 93 ? -8.682 14.221 12.756 1.00 96.56 93 THR A C 1
ATOM 708 O O . THR A 1 93 ? 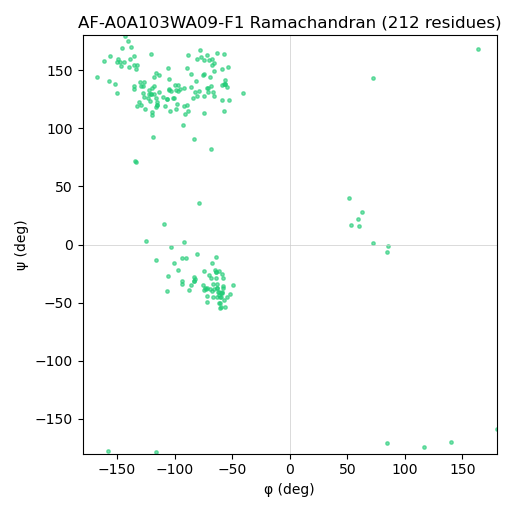-9.813 14.209 13.235 1.00 96.56 93 THR A O 1
ATOM 711 N N . PRO A 1 94 ? -7.934 15.338 12.768 1.00 95.50 94 PRO A N 1
ATOM 712 C CA . PRO A 1 94 ? -8.473 16.620 13.211 1.00 95.50 94 PRO A CA 1
ATOM 713 C C . PRO A 1 94 ? -9.292 17.325 12.114 1.00 95.50 94 PRO A C 1
ATOM 715 O O . PRO A 1 94 ? -9.870 18.380 12.366 1.00 95.50 94 PRO A O 1
ATOM 718 N N . LYS A 1 95 ? -9.284 16.808 10.874 1.00 96.19 95 LYS A N 1
ATOM 719 C CA . LYS A 1 95 ? -9.955 17.430 9.723 1.00 96.19 95 LYS A CA 1
ATOM 720 C C . LYS A 1 95 ? -11.463 17.165 9.750 1.00 96.19 95 LYS A C 1
ATOM 722 O O . LYS A 1 95 ? -11.952 16.306 10.474 1.00 96.19 95 LYS A O 1
ATOM 727 N N . TYR A 1 96 ? -12.193 17.898 8.913 1.00 95.50 96 TYR A N 1
ATOM 728 C CA . TYR A 1 96 ? -13.635 17.731 8.750 1.00 95.50 96 TYR A CA 1
ATOM 729 C C . TYR A 1 96 ? -14.020 16.293 8.354 1.00 95.50 96 TYR A C 1
ATOM 731 O O . TYR A 1 96 ? -13.365 15.668 7.510 1.00 95.50 96 TYR A O 1
ATOM 739 N N . ILE A 1 97 ? -15.101 15.810 8.971 1.00 96.00 97 ILE A N 1
ATOM 740 C CA . ILE A 1 97 ? -15.721 14.502 8.757 1.00 96.00 97 ILE A CA 1
ATOM 741 C C . ILE A 1 97 ? -17.156 14.754 8.289 1.00 96.00 97 ILE A C 1
ATOM 743 O O . ILE A 1 97 ? -17.992 15.216 9.067 1.00 96.00 97 ILE A O 1
ATOM 747 N N . ASP A 1 98 ? -17.438 14.432 7.030 1.00 96.94 98 ASP A N 1
ATOM 748 C CA . ASP A 1 98 ? -18.794 14.447 6.484 1.00 96.94 98 ASP A CA 1
ATOM 749 C C . ASP A 1 98 ? -19.504 13.131 6.832 1.00 96.94 98 ASP A C 1
ATOM 751 O O . ASP A 1 98 ? -19.393 12.126 6.128 1.00 96.94 98 ASP A O 1
ATOM 755 N N . VAL A 1 99 ? -20.190 13.122 7.976 1.00 96.25 99 VAL A N 1
ATOM 756 C CA . VAL A 1 99 ? -20.838 11.918 8.517 1.00 96.25 99 VAL A CA 1
ATOM 757 C C . VAL A 1 99 ? -21.993 11.437 7.637 1.00 96.25 99 VAL A C 1
ATOM 759 O O . VAL A 1 99 ? -22.217 10.229 7.556 1.00 96.25 99 VAL A O 1
ATOM 762 N N . GLU A 1 100 ? -22.725 12.345 6.993 1.00 96.94 100 GLU A N 1
ATOM 763 C CA . GLU A 1 100 ? -23.879 11.995 6.159 1.00 96.94 100 GLU A CA 1
ATOM 764 C C . GLU A 1 100 ? -23.420 11.318 4.867 1.00 96.94 100 GLU A C 1
ATOM 766 O O 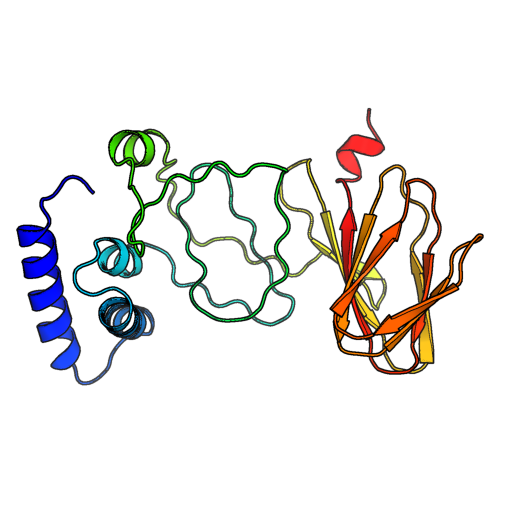. GLU A 1 100 ? -23.866 10.207 4.556 1.00 96.94 100 GLU A O 1
ATOM 771 N N . THR A 1 101 ? -22.456 11.927 4.169 1.00 97.56 101 THR A N 1
ATOM 772 C CA . THR A 1 101 ? -21.856 11.333 2.969 1.00 97.56 101 THR A CA 1
ATOM 773 C C . THR A 1 101 ? -21.186 10.004 3.305 1.00 97.56 101 THR A C 1
ATOM 775 O O . THR A 1 101 ? -21.430 9.010 2.626 1.00 97.56 101 THR A O 1
ATOM 778 N N . LEU A 1 102 ? -20.422 9.937 4.404 1.00 96.94 102 LEU A N 1
ATOM 779 C CA . LEU A 1 102 ? -19.786 8.695 4.842 1.00 96.94 102 LEU A CA 1
ATOM 780 C C . LEU A 1 102 ? -20.810 7.571 5.037 1.00 96.94 102 LEU A C 1
ATOM 782 O O . LEU A 1 102 ? -20.654 6.496 4.473 1.00 96.94 102 LEU A O 1
ATOM 786 N N . CYS A 1 103 ? -21.858 7.791 5.832 1.00 95.94 103 CYS A N 1
ATOM 787 C CA . CYS A 1 103 ? -22.822 6.728 6.124 1.00 95.94 103 CYS A CA 1
ATOM 788 C C . CYS A 1 103 ? -23.655 6.325 4.896 1.00 95.94 103 CYS A C 1
ATOM 790 O O . CYS A 1 103 ? -24.104 5.186 4.819 1.00 95.94 103 CYS A O 1
ATOM 792 N N . SER A 1 104 ? -23.883 7.238 3.950 1.00 97.31 104 SER A N 1
ATOM 793 C CA . SER A 1 104 ? -24.683 6.950 2.753 1.00 97.31 104 SER A CA 1
ATOM 794 C C . SER A 1 104 ? -23.891 6.264 1.638 1.00 97.31 104 SER A C 1
ATOM 796 O O . SER A 1 104 ? -24.466 5.462 0.906 1.00 97.31 104 SER A O 1
ATOM 798 N N . MET A 1 105 ? -22.587 6.543 1.506 1.00 97.31 105 MET A N 1
ATOM 799 C CA . MET A 1 105 ? -21.774 6.008 0.407 1.00 97.31 105 MET A CA 1
ATOM 800 C C . MET A 1 105 ? -21.260 4.585 0.652 1.00 97.31 105 MET A C 1
ATOM 802 O O . MET A 1 105 ? -21.042 3.851 -0.310 1.00 97.31 105 MET A O 1
ATOM 806 N N . LEU A 1 106 ? -21.036 4.202 1.916 1.00 97.25 106 LEU A N 1
ATOM 807 C CA . LEU A 1 106 ? -20.409 2.931 2.290 1.00 97.25 106 LEU A CA 1
ATOM 808 C C . LEU A 1 106 ? -21.169 1.719 1.736 1.00 97.25 106 LEU A C 1
ATOM 810 O O . LEU A 1 106 ? -22.392 1.636 1.813 1.00 97.25 106 LEU A O 1
ATOM 814 N N . THR A 1 107 ? -20.431 0.722 1.243 1.00 96.56 107 THR A N 1
ATOM 815 C CA . THR A 1 107 ? -21.041 -0.510 0.706 1.00 96.56 107 THR A CA 1
ATOM 816 C C . THR A 1 107 ? -21.565 -1.449 1.794 1.00 96.56 107 THR A C 1
ATOM 818 O O . THR A 1 107 ? -22.405 -2.303 1.516 1.00 96.56 107 THR A O 1
ATOM 821 N N . TYR A 1 108 ? -21.033 -1.331 3.018 1.00 95.19 108 TYR A N 1
ATOM 822 C CA . TYR A 1 108 ? -21.279 -2.222 4.161 1.00 95.19 108 TYR A CA 1
ATOM 823 C C . TYR A 1 108 ? -21.038 -3.717 3.885 1.00 95.19 108 TYR A C 1
ATOM 825 O O . TYR A 1 108 ? -21.462 -4.571 4.669 1.00 95.19 108 TYR A O 1
ATOM 833 N N . LYS A 1 109 ? -20.330 -4.052 2.800 1.00 93.56 109 LYS A N 1
ATOM 834 C CA . LYS A 1 109 ? -19.913 -5.424 2.520 1.00 93.56 109 LYS A CA 1
ATOM 835 C C . LYS A 1 109 ? -18.905 -5.862 3.577 1.00 93.56 109 LYS A C 1
ATOM 837 O O . LYS A 1 109 ? -17.958 -5.145 3.888 1.00 93.56 109 LYS A O 1
ATOM 842 N N . GLN A 1 110 ? -19.135 -7.040 4.143 1.00 93.50 110 GLN A N 1
ATOM 843 C CA . GLN A 1 110 ? -18.276 -7.628 5.165 1.00 93.50 110 GLN A CA 1
ATOM 844 C C . GLN A 1 110 ? -17.440 -8.745 4.550 1.00 93.50 110 GLN A C 1
ATOM 846 O O . GLN A 1 110 ? -17.925 -9.508 3.717 1.00 93.50 110 GLN A O 1
ATOM 851 N N . GLY A 1 111 ? -16.194 -8.859 4.990 1.00 92.12 111 GLY A N 1
ATOM 852 C CA . GLY A 1 111 ? -15.271 -9.884 4.526 1.00 92.12 111 GLY A CA 1
ATOM 853 C C . GLY A 1 111 ? -13.841 -9.528 4.887 1.00 92.12 111 GLY A C 1
ATOM 854 O O . GLY A 1 111 ? -13.564 -8.407 5.313 1.00 92.12 111 GLY A O 1
ATOM 855 N N . LEU A 1 112 ? -12.938 -10.491 4.733 1.00 92.12 112 LEU A N 1
ATOM 856 C CA . LEU A 1 112 ? -11.507 -10.214 4.743 1.00 92.12 112 LEU A CA 1
ATOM 857 C C . LEU A 1 112 ? -11.097 -9.717 3.352 1.00 92.12 112 LEU A C 1
ATOM 859 O O . LEU A 1 112 ? -11.598 -10.261 2.364 1.00 92.12 112 LEU A O 1
ATOM 863 N N . PRO A 1 113 ? -10.206 -8.717 3.254 1.00 92.25 113 PRO A N 1
ATOM 864 C CA . PRO A 1 113 ? -9.674 -8.321 1.962 1.00 92.25 113 PRO A CA 1
ATOM 865 C C . PRO A 1 113 ? -8.826 -9.448 1.374 1.00 92.25 113 PRO A C 1
ATOM 867 O O . PRO A 1 113 ? -8.193 -10.225 2.095 1.00 92.25 113 PRO A O 1
ATOM 870 N N . GLU A 1 114 ? -8.805 -9.522 0.050 1.00 93.06 114 GLU A N 1
ATOM 871 C CA . GLU A 1 114 ? -7.933 -10.440 -0.667 1.00 93.06 114 GLU A CA 1
ATOM 872 C C . GLU A 1 114 ? -6.490 -9.925 -0.635 1.00 93.06 114 GLU A C 1
ATOM 874 O O 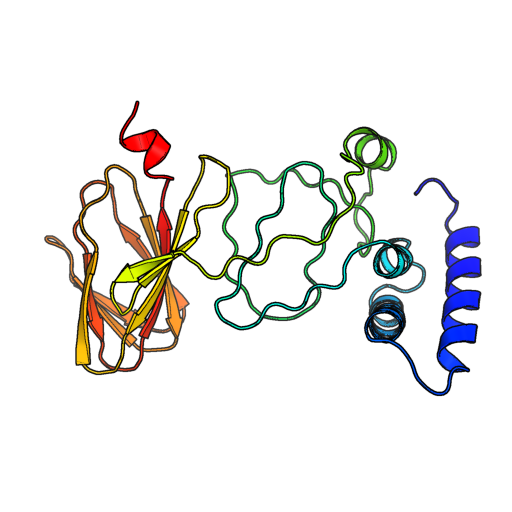. GLU A 1 114 ? -6.215 -8.782 -1.006 1.00 93.06 114 GLU A O 1
ATOM 879 N N . ILE A 1 115 ? -5.563 -10.785 -0.207 1.00 96.69 115 ILE A N 1
ATOM 880 C CA . ILE A 1 115 ? -4.131 -10.488 -0.235 1.00 96.69 115 ILE A CA 1
ATOM 881 C C . ILE A 1 115 ? -3.545 -10.976 -1.558 1.00 96.69 115 ILE A C 1
ATOM 883 O O . ILE A 1 115 ? -3.439 -12.177 -1.817 1.00 96.69 115 ILE A O 1
ATOM 887 N N . LEU A 1 116 ? -3.132 -10.027 -2.388 1.00 95.94 116 LEU A N 1
ATOM 888 C CA . LEU A 1 116 ? -2.513 -10.264 -3.680 1.00 95.94 116 LEU A CA 1
ATOM 889 C C . LEU A 1 116 ? -1.017 -10.550 -3.505 1.00 95.94 116 LEU A C 1
ATOM 891 O O . LEU A 1 116 ? -0.294 -9.791 -2.864 1.00 95.94 116 LEU A O 1
ATOM 895 N N . LYS A 1 117 ? -0.527 -11.616 -4.143 1.00 96.06 117 LYS A N 1
ATOM 896 C CA . LYS A 1 117 ? 0.910 -11.974 -4.174 1.00 96.06 117 LYS A CA 1
ATOM 897 C C . LYS A 1 117 ? 1.604 -11.630 -5.496 1.00 96.06 117 LYS A C 1
ATOM 899 O O . LYS A 1 117 ? 2.801 -11.871 -5.652 1.00 96.06 117 LYS A O 1
ATOM 904 N N . GLY A 1 118 ? 0.838 -11.097 -6.445 1.00 96.00 118 GLY A N 1
ATOM 905 C CA . GLY A 1 118 ? 1.268 -10.824 -7.809 1.00 96.00 118 GLY A CA 1
ATOM 906 C C . GLY A 1 118 ? 1.436 -12.092 -8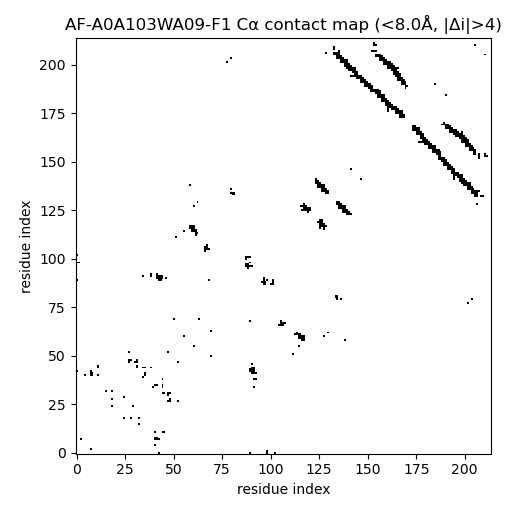.657 1.00 96.00 118 GLY A C 1
ATOM 907 O O . GLY A 1 118 ? 1.897 -13.140 -8.193 1.00 96.00 118 GLY A O 1
ATOM 908 N N . VAL A 1 119 ? 1.074 -11.992 -9.932 1.00 96.81 119 VAL A N 1
ATOM 909 C CA . VAL A 1 119 ? 1.248 -13.050 -10.930 1.00 96.81 119 VAL A CA 1
ATOM 910 C C . VAL A 1 119 ? 2.673 -12.969 -11.488 1.00 96.81 119 VAL A C 1
ATOM 912 O O . VAL A 1 119 ? 3.080 -11.894 -11.929 1.00 96.81 119 VAL A O 1
ATOM 915 N N . PRO A 1 120 ? 3.471 -14.051 -11.463 1.00 97.38 120 PRO A N 1
ATOM 916 C CA . PRO A 1 120 ? 4.821 -14.024 -12.020 1.00 97.38 120 PRO A CA 1
ATOM 917 C C . PRO A 1 120 ? 4.775 -13.833 -13.542 1.00 97.38 120 PRO A C 1
ATOM 919 O O . PRO A 1 120 ? 4.099 -14.589 -14.236 1.00 97.38 120 PRO A O 1
ATOM 922 N N . LEU A 1 121 ? 5.512 -12.846 -14.056 1.00 95.25 121 LEU A N 1
ATOM 923 C CA . LEU A 1 121 ? 5.715 -12.651 -15.499 1.00 95.25 121 LEU A CA 1
ATOM 924 C C . LEU A 1 121 ? 6.999 -13.330 -15.984 1.00 95.25 121 LEU A C 1
ATOM 926 O O . LEU A 1 121 ? 7.082 -13.804 -17.112 1.00 95.25 121 LEU A O 1
ATOM 930 N N . ASN A 1 122 ? 8.014 -13.345 -15.123 1.00 94.88 122 ASN A N 1
ATOM 931 C CA . ASN A 1 122 ? 9.328 -13.943 -15.334 1.00 94.88 122 ASN A CA 1
ATOM 932 C C . ASN A 1 122 ? 9.961 -14.213 -13.940 1.00 94.88 122 ASN A C 1
ATOM 934 O O . ASN A 1 122 ? 9.299 -13.962 -12.928 1.00 94.88 122 ASN A O 1
ATOM 938 N N . PRO A 1 123 ? 11.204 -14.724 -13.841 1.00 94.81 123 PRO A N 1
ATOM 939 C CA . PRO A 1 123 ? 11.837 -15.020 -12.548 1.00 94.81 123 PRO A CA 1
ATOM 940 C C . PRO A 1 123 ? 11.985 -13.827 -11.587 1.00 94.81 123 PRO A C 1
ATOM 942 O O . PRO A 1 123 ? 12.028 -14.032 -10.377 1.00 94.81 123 PRO A O 1
ATOM 945 N N . TYR A 1 124 ? 12.031 -12.600 -12.109 1.00 96.62 124 TYR A N 1
ATOM 946 C CA . TYR A 1 124 ? 12.329 -11.374 -11.362 1.00 96.62 124 TYR A CA 1
ATOM 947 C C . TYR A 1 124 ? 11.095 -10.499 -11.121 1.00 96.62 124 TYR A C 1
ATOM 949 O O . TYR A 1 124 ? 11.042 -9.744 -10.150 1.00 96.62 124 TYR A O 1
ATOM 957 N N . THR A 1 125 ? 10.096 -10.584 -12.005 1.00 97.38 125 THR A N 1
ATOM 958 C CA . THR A 1 125 ? 8.953 -9.665 -12.038 1.00 97.38 125 THR A CA 1
ATOM 959 C C . THR A 1 125 ? 7.638 -10.348 -11.679 1.00 97.38 125 THR A C 1
ATOM 961 O O . THR A 1 125 ? 7.259 -11.367 -12.264 1.00 97.38 125 THR A O 1
ATOM 964 N N . ARG A 1 126 ? 6.887 -9.730 -10.763 1.00 98.00 126 ARG A N 1
ATOM 965 C CA . ARG A 1 126 ? 5.504 -10.086 -10.423 1.00 98.00 126 ARG A CA 1
ATOM 966 C C . ARG A 1 126 ? 4.574 -8.913 -10.699 1.00 98.00 126 ARG A C 1
ATOM 968 O O . ARG A 1 126 ? 4.879 -7.798 -10.295 1.00 98.00 126 ARG A O 1
ATOM 975 N N . ARG A 1 127 ? 3.430 -9.180 -11.326 1.00 97.25 127 ARG A N 1
ATOM 976 C CA . ARG A 1 127 ? 2.407 -8.189 -11.670 1.00 97.25 127 ARG A CA 1
ATOM 977 C C . ARG A 1 127 ? 1.210 -8.246 -10.736 1.00 97.25 127 ARG A C 1
ATOM 979 O O . ARG A 1 127 ? 0.631 -9.311 -10.529 1.00 97.25 127 ARG A O 1
ATOM 986 N N . TYR A 1 128 ? 0.793 -7.093 -10.240 1.00 97.19 128 TYR A N 1
ATOM 987 C CA . TYR A 1 128 ? -0.433 -6.892 -9.481 1.00 97.19 128 TYR A CA 1
ATOM 988 C C . TYR A 1 128 ? -1.452 -6.214 -10.397 1.00 97.19 128 TYR A C 1
ATOM 990 O O . TYR A 1 128 ? -1.253 -5.080 -10.835 1.00 97.19 128 TYR A O 1
ATOM 998 N N . THR A 1 129 ? -2.537 -6.930 -10.693 1.00 94.50 129 THR A N 1
ATOM 999 C CA . THR A 1 129 ? -3.638 -6.441 -11.530 1.00 94.50 129 THR A CA 1
ATOM 1000 C C . THR A 1 129 ? -4.916 -6.422 -10.694 1.00 94.50 129 THR A C 1
ATOM 1002 O O . THR A 1 129 ? -5.590 -7.450 -10.596 1.00 94.50 129 THR A O 1
ATOM 1005 N N . PRO A 1 130 ? -5.234 -5.293 -10.045 1.00 91.62 130 PRO A N 1
ATOM 1006 C CA . PRO A 1 130 ? -6.504 -5.134 -9.343 1.00 91.62 130 PRO A CA 1
ATOM 1007 C C . PRO A 1 130 ? -7.701 -5.207 -10.317 1.00 91.62 130 PRO A C 1
ATOM 1009 O O . PRO A 1 130 ? -7.517 -5.121 -11.535 1.00 91.62 130 PRO A O 1
ATOM 1012 N N . PRO A 1 131 ? -8.943 -5.384 -9.823 1.00 90.12 131 PRO A N 1
ATOM 1013 C CA . PRO A 1 131 ? -10.132 -5.568 -10.662 1.00 90.12 131 PRO A CA 1
ATOM 1014 C C . PRO A 1 131 ? -10.669 -4.250 -11.254 1.00 90.12 131 PRO A C 1
ATOM 1016 O O . PRO A 1 131 ? -11.878 -4.072 -11.370 1.00 90.12 131 PRO A O 1
ATOM 1019 N N . PHE A 1 132 ? -9.781 -3.324 -11.610 1.00 87.62 132 PHE A N 1
ATOM 1020 C CA . PHE A 1 132 ? -10.107 -2.040 -12.223 1.00 87.62 132 PHE A CA 1
ATOM 1021 C C . PHE A 1 132 ? -9.121 -1.708 -13.357 1.00 87.62 132 PHE A C 1
ATOM 1023 O O . PHE A 1 132 ? -8.152 -2.436 -13.599 1.00 87.62 132 PHE A O 1
ATOM 1030 N N . GLU A 1 133 ? -9.421 -0.669 -14.126 1.00 90.06 133 GLU A N 1
ATOM 1031 C CA . GLU A 1 133 ? -8.864 -0.426 -15.465 1.00 90.06 133 GLU A CA 1
ATOM 1032 C C . GLU A 1 133 ? -7.733 0.609 -15.479 1.00 90.06 133 GLU A C 1
ATOM 1034 O O . GLU A 1 133 ? -6.959 0.692 -16.428 1.00 90.06 133 GLU A O 1
ATOM 1039 N N . GLU A 1 134 ? -7.602 1.389 -14.416 1.00 91.94 134 GLU A N 1
ATOM 1040 C CA . GLU A 1 134 ? -6.771 2.584 -14.386 1.00 91.94 134 GLU A CA 1
ATOM 1041 C C . GLU A 1 134 ? -5.277 2.255 -14.375 1.00 91.94 134 GLU A C 1
ATOM 1043 O O . GLU A 1 134 ? -4.490 2.958 -15.009 1.00 91.94 134 GLU A O 1
ATOM 1048 N N . PHE A 1 135 ? -4.872 1.188 -13.678 1.00 94.19 135 PHE A N 1
ATOM 1049 C CA . PHE A 1 135 ? -3.462 0.839 -13.539 1.00 94.19 135 PHE A CA 1
ATOM 1050 C C . PHE A 1 135 ? -3.201 -0.642 -13.239 1.00 94.19 135 PHE A C 1
ATOM 1052 O O . PHE A 1 135 ? -4.055 -1.390 -12.763 1.00 94.19 135 PHE A O 1
ATOM 1059 N N . GLU A 1 136 ? -1.958 -1.038 -13.483 1.00 95.56 136 GLU A N 1
ATOM 1060 C CA . GLU A 1 136 ? -1.311 -2.252 -12.999 1.00 95.56 136 GLU A CA 1
ATOM 1061 C C . GLU A 1 136 ? 0.072 -1.892 -12.437 1.00 95.56 136 GLU A C 1
ATOM 1063 O O . GLU A 1 136 ? 0.677 -0.886 -12.820 1.00 95.56 136 GLU A O 1
ATOM 1068 N N . VAL A 1 137 ? 0.580 -2.713 -11.519 1.00 97.31 137 VAL A N 1
ATOM 1069 C CA . VAL A 1 137 ? 1.891 -2.490 -10.900 1.00 97.31 137 VAL A CA 1
ATOM 1070 C C . VAL A 1 137 ? 2.738 -3.741 -11.043 1.00 97.31 137 VAL A C 1
ATOM 1072 O O . VAL A 1 137 ? 2.332 -4.824 -10.635 1.00 97.31 137 VAL A O 1
ATOM 1075 N N . ASP A 1 138 ? 3.939 -3.595 -11.582 1.00 97.69 138 ASP A N 1
ATOM 1076 C CA . ASP A 1 138 ? 4.960 -4.632 -11.570 1.00 97.69 138 ASP A CA 1
ATOM 1077 C C . ASP A 1 138 ? 5.926 -4.385 -10.419 1.00 97.69 138 ASP A C 1
ATOM 1079 O O . ASP A 1 138 ? 6.446 -3.286 -10.261 1.00 97.69 138 ASP A O 1
ATOM 1083 N N . ARG A 1 139 ? 6.217 -5.426 -9.648 1.00 98.19 139 ARG A N 1
ATOM 1084 C CA . ARG A 1 139 ? 7.336 -5.471 -8.709 1.00 98.19 139 ARG A CA 1
ATOM 1085 C C . ARG A 1 139 ? 8.456 -6.275 -9.339 1.00 98.19 139 ARG A C 1
ATOM 1087 O O . ARG A 1 139 ? 8.233 -7.423 -9.722 1.00 98.19 139 ARG A O 1
ATOM 1094 N N . CYS A 1 140 ? 9.650 -5.704 -9.405 1.00 98.12 140 CYS A N 1
ATOM 1095 C CA . CYS A 1 140 ? 10.831 -6.361 -9.944 1.00 98.12 140 CYS A CA 1
ATOM 1096 C C . CYS A 1 140 ? 11.943 -6.399 -8.893 1.00 98.12 140 CYS A C 1
ATOM 1098 O O . CYS A 1 140 ? 12.268 -5.375 -8.292 1.00 98.12 140 CYS A O 1
ATOM 1100 N N . MET A 1 141 ? 12.510 -7.583 -8.673 1.00 97.62 141 MET A N 1
ATOM 1101 C CA . MET A 1 141 ? 13.704 -7.781 -7.853 1.00 97.62 141 MET A CA 1
ATOM 1102 C C . MET A 1 141 ? 14.780 -8.424 -8.712 1.00 97.62 141 MET A C 1
ATOM 1104 O O . MET A 1 141 ? 14.542 -9.485 -9.283 1.00 97.62 141 MET A O 1
ATOM 1108 N N . LEU A 1 142 ? 15.940 -7.789 -8.797 1.00 97.31 142 LEU A N 1
ATOM 1109 C CA . LEU A 1 142 ? 17.067 -8.230 -9.606 1.00 97.31 142 LEU A CA 1
ATOM 1110 C C . LEU A 1 142 ? 18.285 -8.412 -8.703 1.00 97.31 142 LEU A C 1
ATOM 1112 O O . LEU A 1 142 ? 18.584 -7.535 -7.893 1.00 97.31 142 LEU A O 1
ATOM 1116 N N . ASP A 1 143 ? 18.978 -9.536 -8.853 1.00 97.12 143 ASP A N 1
ATOM 1117 C CA . ASP A 1 143 ? 20.245 -9.790 -8.166 1.00 97.12 143 ASP A CA 1
ATOM 1118 C C . ASP A 1 143 ? 21.368 -8.928 -8.758 1.00 97.12 143 ASP A C 1
ATOM 1120 O O . ASP A 1 143 ? 21.252 -8.426 -9.873 1.00 97.12 143 ASP A O 1
ATOM 1124 N N . GLU A 1 144 ? 22.477 -8.786 -8.035 1.00 96.62 144 GLU A N 1
ATOM 1125 C CA . GLU A 1 144 ? 23.662 -8.074 -8.526 1.00 96.62 144 GLU A CA 1
ATOM 1126 C C . GLU A 1 144 ? 24.157 -8.637 -9.873 1.00 96.62 144 GLU A C 1
ATOM 1128 O O . GLU A 1 144 ? 24.237 -9.850 -10.074 1.00 96.62 144 GLU A O 1
ATOM 1133 N N . GLY A 1 145 ? 24.493 -7.743 -10.810 1.00 95.38 145 GLY A N 1
ATOM 1134 C CA . GLY A 1 145 ? 24.939 -8.103 -12.159 1.00 95.38 145 GLY A CA 1
ATOM 1135 C C . GLY A 1 145 ? 23.852 -8.653 -13.095 1.00 95.38 145 GLY A C 1
ATOM 1136 O O . GLY A 1 145 ? 24.160 -8.986 -14.241 1.00 95.38 145 GLY A O 1
ATOM 1137 N N . ALA A 1 146 ? 22.592 -8.746 -12.659 1.00 96.56 146 ALA A N 1
ATOM 1138 C CA . ALA A 1 146 ? 21.487 -9.147 -13.519 1.00 96.56 146 ALA A CA 1
ATOM 1139 C C . ALA A 1 146 ? 21.137 -8.069 -14.562 1.00 96.56 146 ALA A C 1
ATOM 1141 O O . ALA A 1 146 ? 21.423 -6.876 -14.428 1.00 96.56 146 ALA A O 1
ATOM 1142 N N . THR A 1 147 ? 20.482 -8.502 -15.638 1.00 96.62 147 THR A N 1
ATOM 1143 C CA . THR A 1 147 ? 19.923 -7.614 -16.662 1.00 96.62 147 THR A CA 1
ATOM 1144 C C . THR A 1 147 ? 18.519 -8.071 -17.022 1.00 96.62 147 THR A C 1
ATOM 1146 O O . THR A 1 147 ? 18.281 -9.263 -17.218 1.00 96.62 147 THR A O 1
ATOM 1149 N N . ILE A 1 148 ? 17.593 -7.124 -17.151 1.00 97.06 148 ILE A N 1
ATOM 1150 C CA . ILE A 1 148 ? 16.227 -7.382 -17.610 1.00 97.06 148 ILE A CA 1
ATOM 1151 C C . ILE A 1 148 ? 15.811 -6.370 -18.671 1.00 97.06 148 ILE A C 1
ATOM 1153 O O . ILE A 1 148 ? 16.275 -5.231 -18.683 1.00 97.06 148 ILE A O 1
ATOM 1157 N N . VAL A 1 149 ? 14.915 -6.791 -19.560 1.00 96.81 149 VAL A N 1
ATOM 1158 C CA . VAL A 1 149 ? 14.269 -5.921 -20.542 1.00 96.81 149 VAL A CA 1
ATOM 1159 C C . VAL A 1 149 ? 12.780 -5.863 -20.233 1.00 96.81 149 VAL A C 1
ATOM 1161 O O . VAL A 1 149 ? 12.100 -6.889 -20.200 1.00 96.81 149 VAL A O 1
ATOM 1164 N N . PHE A 1 150 ? 12.280 -4.654 -20.016 1.00 95.75 150 PHE A N 1
ATOM 1165 C CA . PHE A 1 150 ? 10.861 -4.350 -20.014 1.00 95.75 150 PHE A CA 1
ATOM 1166 C C . PHE A 1 150 ? 10.448 -4.018 -21.452 1.00 95.75 150 PHE A C 1
ATOM 1168 O O . PHE A 1 150 ? 10.939 -3.026 -22.000 1.00 95.75 150 PHE A O 1
ATOM 1175 N N . PRO A 1 151 ? 9.578 -4.833 -22.077 1.00 93.25 151 PRO A N 1
ATOM 1176 C CA . PRO A 1 151 ? 9.144 -4.581 -23.442 1.00 93.25 151 PRO A CA 1
ATOM 1177 C C . PRO A 1 151 ? 8.325 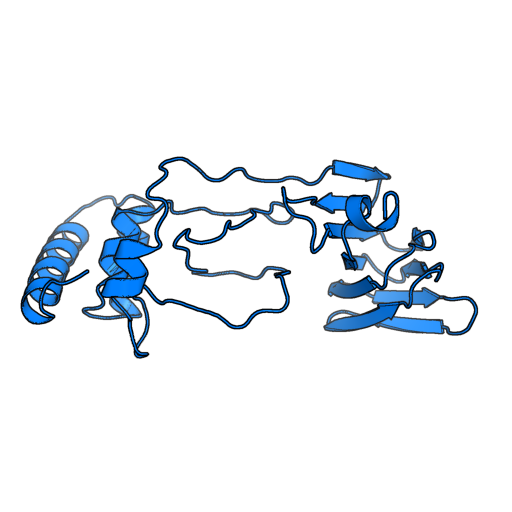-3.283 -23.522 1.00 93.25 151 PRO A C 1
ATOM 1179 O O . PRO A 1 151 ? 7.723 -2.885 -22.513 1.00 93.25 151 PRO A O 1
ATOM 1182 N N . PRO A 1 152 ? 8.272 -2.655 -24.711 1.00 92.38 152 PRO A N 1
ATOM 1183 C CA . PRO A 1 152 ? 7.428 -1.492 -24.944 1.00 92.38 152 PRO A CA 1
ATOM 1184 C C . PRO A 1 152 ? 5.967 -1.816 -24.622 1.00 92.38 152 PRO A C 1
ATOM 1186 O O . PRO A 1 152 ? 5.470 -2.900 -24.937 1.00 92.38 152 PRO A O 1
ATOM 1189 N N . LEU A 1 153 ? 5.293 -0.871 -23.967 1.00 91.31 153 LEU A N 1
ATOM 1190 C CA . LEU A 1 153 ? 3.862 -0.932 -23.691 1.00 91.31 153 LEU A CA 1
ATOM 1191 C C . LEU A 1 153 ? 3.145 0.210 -24.422 1.00 91.31 153 LEU A C 1
ATOM 1193 O O . LEU A 1 153 ? 3.701 1.305 -24.500 1.00 91.31 153 LEU A O 1
ATOM 1197 N N . PRO A 1 154 ? 1.892 0.011 -24.864 1.00 91.50 154 PRO A N 1
ATOM 1198 C CA . PRO A 1 154 ? 1.105 1.049 -25.538 1.00 91.50 154 PRO A CA 1
ATOM 1199 C C . PRO A 1 154 ? 0.773 2.269 -24.667 1.00 91.50 154 PRO A C 1
ATOM 1201 O O . PRO A 1 154 ? 0.292 3.282 -25.169 1.00 91.50 154 PRO A O 1
ATOM 1204 N N . GLY A 1 155 ? 1.027 2.195 -23.359 1.00 92.62 155 GLY A N 1
ATOM 1205 C CA . GLY A 1 155 ? 0.805 3.274 -22.404 1.00 92.62 155 GLY A CA 1
ATOM 1206 C C . GLY A 1 155 ? 2.091 3.684 -21.691 1.00 92.62 155 GLY A C 1
ATOM 1207 O O . GLY A 1 155 ? 3.076 2.941 -21.706 1.00 92.62 155 GLY A O 1
ATOM 1208 N N . PRO A 1 156 ? 2.090 4.860 -21.044 1.00 94.94 156 PRO A N 1
ATOM 1209 C CA . PRO A 1 156 ? 3.231 5.315 -20.266 1.00 94.94 156 PRO A CA 1
ATOM 1210 C C . PRO A 1 156 ? 3.440 4.440 -19.026 1.00 94.94 156 PRO A C 1
ATOM 1212 O O . PRO A 1 156 ? 2.510 3.799 -18.526 1.00 94.94 156 PRO A O 1
ATOM 1215 N N . SER A 1 157 ? 4.655 4.475 -18.484 1.00 96.50 157 SER A N 1
ATOM 1216 C CA . SER A 1 157 ? 4.953 3.865 -17.191 1.00 96.50 157 SER A CA 1
ATOM 1217 C C . SER A 1 157 ? 5.883 4.723 -16.340 1.00 96.50 157 SER A C 1
ATOM 1219 O O . SER A 1 157 ? 6.670 5.521 -16.849 1.00 96.50 157 SER A O 1
ATOM 1221 N N . ILE A 1 158 ? 5.769 4.561 -15.025 1.00 97.69 158 ILE A N 1
ATOM 1222 C CA . ILE A 1 158 ? 6.635 5.189 -14.030 1.00 97.69 158 ILE A CA 1
ATOM 1223 C C . ILE A 1 158 ? 7.380 4.083 -13.297 1.00 97.69 158 ILE A C 1
ATOM 1225 O O . ILE A 1 158 ? 6.758 3.166 -12.762 1.00 97.69 158 ILE A O 1
ATOM 1229 N N . PHE A 1 159 ? 8.702 4.183 -13.259 1.00 98.12 159 PHE A N 1
ATOM 1230 C CA . PHE A 1 159 ? 9.578 3.321 -12.479 1.00 98.12 159 PHE A CA 1
ATOM 1231 C C . PHE A 1 159 ? 9.968 4.034 -11.191 1.00 98.12 159 PHE A C 1
ATOM 1233 O O . PHE A 1 159 ? 10.298 5.216 -11.231 1.00 98.12 159 PHE A O 1
ATOM 1240 N N . VAL A 1 160 ? 9.961 3.320 -10.070 1.00 98.31 160 VAL A N 1
ATOM 1241 C CA . VAL A 1 160 ? 10.429 3.810 -8.770 1.00 98.31 160 VAL A CA 1
ATOM 1242 C C . VAL A 1 160 ? 11.378 2.781 -8.175 1.00 98.31 160 VAL A C 1
ATOM 1244 O O . VAL A 1 160 ? 11.002 1.621 -7.995 1.00 98.31 160 VAL A O 1
ATOM 1247 N N . VAL A 1 161 ? 12.603 3.199 -7.870 1.00 98.31 161 VAL A N 1
ATOM 1248 C CA . VAL A 1 161 ? 13.615 2.355 -7.228 1.00 98.31 161 VAL A CA 1
ATOM 1249 C C . VAL A 1 161 ? 13.485 2.474 -5.714 1.00 98.31 161 VAL A C 1
ATOM 1251 O O . VAL A 1 161 ? 13.624 3.556 -5.150 1.00 98.31 161 VAL A O 1
ATOM 1254 N N . ILE A 1 162 ? 13.223 1.345 -5.060 1.00 97.50 162 ILE A N 1
ATOM 1255 C CA . ILE A 1 162 ? 13.001 1.252 -3.611 1.00 97.50 162 ILE A CA 1
ATOM 1256 C C . ILE A 1 162 ? 14.290 0.932 -2.863 1.00 97.50 162 ILE A C 1
ATOM 1258 O O . ILE A 1 162 ? 14.448 1.355 -1.729 1.00 97.50 162 ILE A O 1
ATOM 1262 N N . SER A 1 163 ? 15.206 0.187 -3.476 1.00 97.62 163 SER A N 1
ATOM 1263 C CA . SER A 1 163 ? 16.526 -0.084 -2.906 1.00 97.62 163 SER A CA 1
ATOM 1264 C C . SER A 1 163 ? 17.491 -0.559 -3.986 1.00 97.62 163 SER A C 1
ATOM 1266 O O . SER A 1 163 ? 17.061 -1.120 -4.999 1.00 97.62 163 SER A O 1
ATOM 1268 N N . GLY A 1 164 ? 18.788 -0.412 -3.727 1.00 97.69 164 GLY A N 1
ATOM 1269 C CA . GLY A 1 164 ? 19.850 -0.833 -4.640 1.00 97.69 164 GLY A CA 1
ATOM 1270 C C . GLY A 1 164 ? 20.181 0.207 -5.701 1.00 97.69 164 GLY A C 1
ATOM 1271 O O . GLY A 1 164 ? 19.721 1.348 -5.643 1.00 97.69 164 GLY A O 1
ATOM 1272 N N . GLU A 1 165 ? 21.000 -0.199 -6.668 1.00 97.81 165 GLU A N 1
ATOM 1273 C CA . GLU A 1 165 ? 21.499 0.674 -7.730 1.00 97.81 165 GLU A CA 1
ATOM 1274 C C . GLU A 1 165 ? 21.783 -0.071 -9.039 1.00 97.81 165 GLU A C 1
ATOM 1276 O O . GLU A 1 165 ? 21.998 -1.287 -9.080 1.00 97.81 165 GLU A O 1
ATOM 1281 N N . GLY A 1 166 ? 21.766 0.684 -10.132 1.00 97.31 166 GLY A N 1
ATOM 1282 C CA . GLY A 1 166 ? 22.025 0.188 -11.472 1.00 97.31 166 GLY A CA 1
ATOM 1283 C C . GLY A 1 166 ? 21.934 1.286 -12.525 1.00 97.31 166 GLY A C 1
ATOM 1284 O O . GLY A 1 166 ? 22.033 2.479 -12.240 1.00 97.31 166 GLY A O 1
ATOM 1285 N N . SER A 1 167 ? 21.713 0.867 -13.763 1.00 97.56 167 SER A N 1
ATOM 1286 C CA . SER A 1 167 ? 21.514 1.744 -14.913 1.00 97.56 167 SER A CA 1
ATOM 1287 C C . SER A 1 167 ? 20.258 1.339 -15.678 1.00 97.56 167 SER A C 1
ATOM 1289 O O . SER A 1 167 ? 19.999 0.152 -15.897 1.00 97.56 167 SER A O 1
ATOM 1291 N N . MET A 1 168 ? 19.466 2.336 -16.066 1.00 97.00 168 MET A N 1
ATOM 1292 C CA . MET A 1 168 ? 18.310 2.186 -16.942 1.00 97.00 168 MET A CA 1
ATOM 1293 C C . MET A 1 168 ? 18.647 2.762 -18.313 1.00 97.00 168 MET A C 1
ATOM 1295 O O . MET A 1 168 ? 19.052 3.913 -18.438 1.00 97.00 168 MET A O 1
ATOM 1299 N N . HIS A 1 169 ? 18.468 1.942 -19.339 1.00 96.69 169 HIS A N 1
ATOM 1300 C CA . HIS A 1 169 ? 18.825 2.230 -20.719 1.00 96.69 169 HIS A CA 1
ATOM 1301 C C . HIS A 1 169 ? 17.573 2.213 -21.581 1.00 96.69 169 HIS A C 1
ATOM 1303 O O . HIS A 1 169 ? 16.809 1.244 -21.574 1.00 96.69 169 HIS A O 1
ATOM 1309 N N . THR A 1 170 ? 17.402 3.264 -22.367 1.00 94.00 170 THR A N 1
ATOM 1310 C CA . THR A 1 170 ? 16.444 3.330 -23.471 1.00 94.00 170 THR A CA 1
ATOM 1311 C C . THR A 1 170 ? 17.210 3.493 -24.785 1.00 94.00 170 THR A C 1
ATOM 1313 O O . THR A 1 170 ? 18.438 3.544 -24.805 1.00 94.00 170 THR A O 1
ATOM 1316 N N . LEU A 1 171 ? 16.506 3.597 -25.914 1.00 88.75 171 LEU A N 1
ATOM 1317 C CA . LEU A 1 171 ? 17.154 3.930 -27.189 1.00 88.75 171 LEU A CA 1
ATOM 1318 C C . LEU A 1 171 ? 17.779 5.336 -27.196 1.00 88.75 171 LEU A C 1
ATOM 1320 O O . LEU A 1 171 ? 18.671 5.599 -27.998 1.00 88.75 171 LEU A O 1
ATOM 1324 N N . SER A 1 172 ? 17.289 6.240 -26.345 1.00 87.19 172 SER A N 1
ATOM 1325 C CA . SER A 1 172 ? 17.633 7.666 -26.363 1.00 87.19 172 SER A CA 1
ATOM 1326 C C . SER A 1 172 ? 18.367 8.161 -25.118 1.00 87.19 172 SER A C 1
ATOM 1328 O O . SER A 1 172 ? 18.875 9.280 -25.139 1.00 87.19 172 SER A O 1
ATOM 1330 N N . SER A 1 173 ? 18.401 7.380 -24.038 1.00 91.62 173 SER A N 1
ATOM 1331 C CA . SER A 1 173 ? 19.002 7.782 -22.766 1.00 91.62 173 SER A CA 1
ATOM 1332 C C . SER A 1 173 ? 19.630 6.608 -22.024 1.00 91.62 173 SER A C 1
ATOM 1334 O O . SER A 1 173 ? 19.212 5.458 -22.167 1.00 91.62 173 SER A O 1
ATOM 1336 N N . GLU A 1 174 ? 20.619 6.940 -21.204 1.00 94.88 174 GLU A N 1
ATOM 1337 C CA . GLU A 1 174 ? 21.174 6.076 -20.174 1.00 94.88 174 GLU A CA 1
ATOM 1338 C C . GLU A 1 174 ? 21.185 6.875 -18.872 1.00 94.88 174 GLU A C 1
ATOM 1340 O O . GLU A 1 174 ? 21.812 7.932 -18.786 1.00 94.88 174 GLU A O 1
ATOM 1345 N N . ASP A 1 175 ? 20.484 6.363 -17.868 1.00 95.75 175 ASP A N 1
ATOM 1346 C CA . ASP A 1 175 ? 20.297 7.021 -16.584 1.00 95.75 175 ASP A CA 1
ATOM 1347 C C . ASP A 1 175 ? 20.794 6.095 -15.467 1.00 95.75 175 ASP A C 1
ATOM 1349 O O . ASP A 1 175 ? 20.371 4.939 -15.357 1.00 95.75 175 ASP A O 1
ATOM 1353 N N . ARG A 1 176 ? 21.701 6.590 -14.615 1.00 97.44 176 ARG A N 1
ATOM 1354 C CA . ARG A 1 176 ? 22.050 5.891 -13.368 1.00 97.44 176 ARG A CA 1
ATOM 1355 C C . ARG A 1 176 ? 20.880 6.003 -12.405 1.00 97.44 176 ARG A C 1
ATOM 1357 O O . ARG A 1 176 ? 20.341 7.090 -12.209 1.00 97.44 176 ARG A O 1
ATOM 1364 N N . VAL A 1 177 ? 20.526 4.888 -11.782 1.00 97.56 177 VAL A N 1
ATOM 1365 C CA . VAL A 1 177 ? 19.416 4.817 -10.837 1.00 97.56 177 VAL A CA 1
ATOM 1366 C C . VAL A 1 177 ? 19.879 4.220 -9.523 1.00 97.56 177 VAL A C 1
ATOM 1368 O O . VAL A 1 177 ? 20.656 3.269 -9.487 1.00 97.56 177 VAL A O 1
ATOM 1371 N N . SER A 1 178 ? 19.378 4.782 -8.437 1.00 98.12 178 SER A N 1
ATOM 1372 C CA . SER A 1 178 ? 19.582 4.312 -7.070 1.00 98.12 178 SER A CA 1
ATOM 1373 C C . SER A 1 178 ? 18.284 4.441 -6.278 1.00 98.12 178 SER A C 1
ATOM 1375 O O . SER A 1 178 ? 17.311 5.011 -6.776 1.00 98.12 178 SER A O 1
ATOM 1377 N N . GLU A 1 179 ? 18.266 3.961 -5.039 1.00 98.00 179 GLU A N 1
ATOM 1378 C CA . GLU A 1 179 ? 17.170 4.192 -4.092 1.00 98.00 179 GLU A CA 1
ATOM 1379 C C . GLU A 1 179 ? 16.623 5.632 -4.152 1.00 98.00 179 GLU A C 1
ATOM 1381 O O . GLU A 1 179 ? 17.380 6.606 -4.156 1.00 98.00 179 GLU A O 1
ATOM 1386 N N . GLY A 1 180 ? 15.297 5.752 -4.258 1.00 97.31 180 GLY A N 1
ATOM 1387 C CA . GLY A 1 180 ? 14.584 7.024 -4.387 1.00 97.31 180 GLY A CA 1
ATOM 1388 C C . GLY A 1 180 ? 14.478 7.568 -5.816 1.00 97.31 180 GLY A C 1
ATOM 1389 O O . GLY A 1 180 ? 13.768 8.549 -6.035 1.00 97.31 180 GLY A O 1
ATOM 1390 N N . SER A 1 181 ? 15.132 6.946 -6.802 1.00 98.00 181 SER A N 1
ATOM 1391 C CA . SER A 1 181 ? 15.013 7.360 -8.206 1.00 98.00 181 SER A CA 1
ATOM 1392 C C . SER A 1 181 ? 13.618 7.065 -8.750 1.00 98.00 181 SER A C 1
ATOM 1394 O O . SER A 1 181 ? 13.089 5.968 -8.555 1.00 98.00 181 SER A O 1
ATOM 1396 N N . ALA A 1 182 ? 13.058 8.023 -9.491 1.00 97.62 182 ALA A N 1
ATOM 1397 C CA . ALA A 1 182 ? 11.809 7.867 -10.224 1.00 97.62 182 ALA A CA 1
ATOM 1398 C C . ALA A 1 182 ? 11.999 8.276 -11.688 1.00 97.62 182 ALA A C 1
ATOM 1400 O O . ALA A 1 182 ? 12.538 9.347 -11.968 1.00 97.62 182 ALA A O 1
ATOM 1401 N N . LEU A 1 183 ? 11.569 7.423 -12.617 1.00 96.62 183 LEU A N 1
ATOM 1402 C CA . LEU A 1 183 ? 11.758 7.624 -14.051 1.00 96.62 183 LEU A CA 1
ATOM 1403 C C . LEU A 1 183 ? 10.439 7.443 -14.787 1.00 96.62 183 LEU A C 1
ATOM 1405 O O . LEU A 1 183 ? 9.666 6.535 -14.492 1.00 96.62 183 LEU A O 1
ATOM 1409 N N . PHE A 1 184 ? 10.207 8.298 -15.776 1.00 96.56 184 PHE A N 1
ATOM 1410 C CA . PHE A 1 184 ? 9.071 8.200 -16.678 1.00 96.56 184 PHE A CA 1
ATOM 1411 C C . PHE A 1 184 ? 9.516 7.567 -17.995 1.00 96.56 184 PHE A C 1
ATOM 1413 O O . PHE A 1 184 ? 10.438 8.062 -18.640 1.00 96.56 184 PHE A O 1
ATOM 1420 N N . ALA A 1 185 ? 8.833 6.505 -18.410 1.00 95.69 185 ALA A N 1
ATOM 1421 C CA . ALA A 1 185 ? 8.974 5.921 -19.733 1.00 95.69 185 ALA A CA 1
ATOM 1422 C C . ALA A 1 185 ? 7.709 6.232 -20.553 1.00 95.69 185 ALA A C 1
ATOM 1424 O O . ALA A 1 185 ? 6.612 5.815 -20.158 1.00 95.69 185 ALA A O 1
ATOM 1425 N N . PRO A 1 186 ? 7.834 6.952 -21.683 1.00 95.56 186 PRO A N 1
ATOM 1426 C CA . PRO A 1 186 ? 6.734 7.132 -22.621 1.00 95.56 186 PRO A CA 1
ATOM 1427 C C . PRO A 1 186 ? 6.190 5.791 -23.132 1.00 95.56 186 PRO A C 1
ATOM 1429 O O . PRO A 1 186 ? 6.853 4.754 -23.051 1.00 95.56 186 PRO A O 1
ATOM 1432 N N . ALA A 1 187 ? 4.995 5.829 -23.721 1.00 94.62 187 ALA A N 1
ATOM 1433 C CA . ALA A 1 187 ? 4.477 4.694 -24.477 1.00 94.62 187 ALA A CA 1
ATOM 1434 C C . ALA A 1 187 ? 5.477 4.246 -25.558 1.00 94.62 187 ALA A C 1
ATOM 1436 O O . ALA A 1 187 ? 6.279 5.041 -26.053 1.00 94.62 187 ALA A O 1
ATOM 1437 N N . GLU A 1 188 ? 5.423 2.965 -25.908 1.00 94.19 188 GLU A N 1
ATOM 1438 C CA . GLU A 1 188 ? 6.267 2.323 -26.920 1.00 94.19 188 GLU A CA 1
ATOM 1439 C C . GLU A 1 188 ? 7.779 2.402 -26.632 1.00 94.19 188 GLU A C 1
ATOM 1441 O O . GLU A 1 188 ? 8.609 2.259 -27.529 1.00 94.19 188 GLU A O 1
ATOM 1446 N N . THR A 1 189 ? 8.161 2.602 -25.365 1.00 95.50 189 THR A N 1
ATOM 1447 C CA . THR A 1 189 ? 9.569 2.660 -24.946 1.00 95.50 189 THR A CA 1
ATOM 1448 C C . THR A 1 189 ? 10.016 1.324 -24.354 1.00 95.50 189 THR A C 1
ATOM 1450 O O . THR A 1 189 ? 9.517 0.900 -23.312 1.00 95.50 189 THR A O 1
ATOM 1453 N N . GLU A 1 190 ? 10.986 0.667 -24.996 1.00 96.75 190 GLU A N 1
ATOM 1454 C CA . GLU A 1 190 ? 11.729 -0.440 -24.379 1.00 96.75 190 GLU A CA 1
ATOM 1455 C C . GLU A 1 190 ? 12.673 0.111 -23.304 1.00 96.75 190 GLU A C 1
ATOM 1457 O O . GLU A 1 190 ? 13.391 1.088 -23.536 1.00 96.75 190 GLU A O 1
ATOM 1462 N N . VAL A 1 191 ? 12.700 -0.544 -22.144 1.00 97.38 191 VAL A N 1
ATOM 1463 C CA . VAL A 1 191 ? 13.574 -0.166 -21.031 1.00 97.38 191 VAL A CA 1
ATOM 1464 C C . VAL A 1 191 ? 14.409 -1.366 -20.610 1.00 97.38 191 VAL A C 1
ATOM 1466 O O . VAL A 1 191 ? 13.879 -2.372 -20.137 1.00 97.38 191 VAL A O 1
ATOM 1469 N N . ARG A 1 192 ? 15.730 -1.267 -20.754 1.00 97.94 192 ARG A N 1
ATOM 1470 C CA . ARG A 1 192 ? 16.685 -2.265 -20.262 1.00 97.94 192 ARG A CA 1
ATOM 1471 C C . ARG A 1 192 ? 17.272 -1.797 -18.940 1.00 97.94 192 ARG A C 1
ATOM 1473 O O . ARG A 1 192 ? 17.699 -0.658 -18.829 1.00 97.94 192 ARG A O 1
ATOM 1480 N N . ILE A 1 193 ? 17.321 -2.678 -17.951 1.00 97.62 193 ILE A N 1
ATOM 1481 C CA . ILE A 1 193 ? 17.890 -2.378 -16.636 1.00 97.62 193 ILE A CA 1
ATOM 1482 C C . ILE A 1 193 ? 19.034 -3.339 -16.366 1.00 97.62 193 ILE A C 1
ATOM 1484 O O . ILE A 1 193 ? 18.842 -4.550 -16.479 1.00 97.62 193 ILE A O 1
ATOM 1488 N N . THR A 1 194 ? 20.184 -2.793 -15.984 1.00 97.19 194 THR A N 1
ATOM 1489 C CA . THR A 1 194 ? 21.366 -3.547 -15.555 1.00 97.19 194 THR A CA 1
ATOM 1490 C C . THR A 1 194 ? 21.723 -3.135 -14.138 1.00 97.19 194 THR A C 1
ATOM 1492 O O . THR A 1 194 ? 21.826 -1.947 -13.841 1.00 97.19 194 THR A O 1
ATOM 1495 N N . THR A 1 195 ? 21.905 -4.104 -13.253 1.00 96.94 195 THR A N 1
ATOM 1496 C CA . THR A 1 195 ? 22.104 -3.854 -11.823 1.00 96.94 195 THR A CA 1
ATOM 1497 C C . THR A 1 195 ? 23.571 -3.843 -11.419 1.00 96.94 195 THR A C 1
ATOM 1499 O O . THR A 1 195 ? 24.319 -4.742 -11.804 1.00 96.94 195 THR A O 1
ATOM 1502 N N . GLU A 1 196 ? 23.951 -2.889 -10.572 1.00 94.88 196 GLU A N 1
ATOM 1503 C CA . GLU A 1 196 ? 25.264 -2.836 -9.910 1.00 94.88 196 GLU A CA 1
ATOM 1504 C C . GLU A 1 196 ? 25.216 -3.430 -8.492 1.00 94.88 196 GLU A C 1
ATOM 1506 O O . GLU A 1 196 ? 26.227 -3.893 -7.982 1.00 94.88 196 GLU A O 1
ATOM 1511 N N . SER A 1 197 ? 24.030 -3.483 -7.880 1.00 95.62 197 SER A N 1
ATOM 1512 C CA . SER A 1 197 ? 23.738 -4.216 -6.643 1.00 95.62 197 SER A CA 1
ATOM 1513 C C . SER A 1 197 ? 22.336 -4.827 -6.716 1.00 95.62 197 SER A C 1
ATOM 1515 O O . SER A 1 197 ? 21.637 -4.651 -7.711 1.00 95.62 197 SER A O 1
ATOM 1517 N N . THR A 1 198 ? 21.892 -5.551 -5.683 1.00 95.75 198 THR A N 1
ATOM 1518 C CA . THR A 1 198 ? 20.507 -6.054 -5.651 1.00 95.75 198 THR A CA 1
ATOM 1519 C C . THR A 1 198 ? 19.517 -4.895 -5.776 1.00 95.75 198 THR A C 1
ATOM 1521 O O . THR A 1 198 ? 19.431 -4.058 -4.879 1.00 95.75 198 THR A O 1
ATOM 1524 N N . LEU A 1 199 ? 18.754 -4.859 -6.869 1.00 97.56 199 LEU A N 1
ATOM 1525 C CA . LEU A 1 199 ? 17.855 -3.761 -7.212 1.00 97.56 199 LEU A CA 1
ATOM 1526 C C . LEU A 1 199 ? 16.401 -4.183 -6.998 1.00 97.56 199 LEU A C 1
ATOM 1528 O O . LEU A 1 199 ? 15.930 -5.167 -7.575 1.00 97.56 199 LEU A O 1
ATOM 1532 N N . HIS A 1 200 ? 15.671 -3.407 -6.202 1.00 97.88 200 HIS A N 1
ATOM 1533 C CA . HIS A 1 200 ? 14.235 -3.567 -5.999 1.00 97.88 200 HIS A CA 1
ATOM 1534 C C . HIS A 1 200 ? 13.522 -2.336 -6.538 1.00 97.88 200 HIS A C 1
ATOM 1536 O O . HIS A 1 200 ? 13.755 -1.218 -6.080 1.00 97.88 200 HIS A O 1
ATOM 1542 N N . LEU A 1 201 ? 12.637 -2.543 -7.506 1.00 98.12 201 LEU A N 1
ATOM 1543 C CA . LEU A 1 201 ? 11.882 -1.465 -8.125 1.00 98.12 201 LEU A CA 1
ATOM 1544 C C . LEU A 1 201 ? 10.433 -1.859 -8.368 1.00 98.12 201 LEU A C 1
ATOM 1546 O O . LEU A 1 201 ? 10.088 -3.041 -8.462 1.00 98.12 201 LEU A O 1
ATOM 1550 N N . TYR A 1 202 ? 9.602 -0.838 -8.518 1.00 98.44 202 TYR A N 1
ATOM 1551 C CA . TYR A 1 202 ? 8.233 -0.968 -8.983 1.00 98.44 202 TYR A CA 1
ATOM 1552 C C . TYR A 1 202 ? 8.064 -0.214 -10.296 1.00 98.44 202 TYR A C 1
ATOM 1554 O O . TYR A 1 202 ? 8.653 0.847 -10.485 1.00 98.44 202 TYR A O 1
ATOM 1562 N N . ARG A 1 203 ? 7.245 -0.757 -11.195 1.00 97.94 203 ARG A N 1
ATOM 1563 C CA . ARG A 1 203 ? 6.789 -0.088 -12.413 1.00 97.94 203 ARG A CA 1
ATOM 1564 C C . ARG A 1 203 ? 5.271 0.008 -12.379 1.00 97.94 203 ARG A C 1
ATOM 1566 O O . ARG A 1 203 ? 4.602 -1.018 -12.454 1.00 97.94 203 ARG A O 1
ATOM 1573 N N . ALA A 1 204 ? 4.734 1.217 -12.291 1.00 97.44 204 ALA A N 1
ATOM 1574 C CA . ALA A 1 204 ? 3.309 1.473 -12.465 1.00 97.44 204 ALA A CA 1
ATOM 1575 C C . ALA A 1 204 ? 3.026 1.810 -13.933 1.00 97.44 204 ALA A C 1
ATOM 1577 O O . ALA A 1 204 ? 3.755 2.596 -14.539 1.00 97.44 204 ALA A O 1
ATOM 1578 N N . GLY A 1 205 ? 1.980 1.225 -14.505 1.00 94.62 205 GLY A N 1
ATOM 1579 C CA . GLY A 1 205 ? 1.528 1.505 -15.868 1.00 94.62 205 GLY A CA 1
ATOM 1580 C C . GLY A 1 205 ? 0.012 1.412 -15.971 1.00 94.62 205 GLY A C 1
ATOM 1581 O O . GLY A 1 205 ? -0.651 0.947 -15.047 1.00 94.62 205 GLY A O 1
ATOM 1582 N N . VAL A 1 206 ? -0.545 1.859 -17.095 1.00 91.88 206 VAL A N 1
ATOM 1583 C CA . VAL A 1 206 ? -1.982 1.709 -17.377 1.00 91.88 206 VAL A CA 1
ATOM 1584 C C . VAL A 1 206 ? -2.301 0.232 -17.616 1.00 91.88 206 VAL A C 1
ATOM 1586 O O . VAL A 1 206 ? -1.494 -0.495 -18.198 1.00 91.88 206 VAL A O 1
ATOM 1589 N N . ASN A 1 207 ? -3.474 -0.228 -17.177 1.00 86.12 207 ASN A N 1
ATOM 1590 C CA . ASN A 1 207 ? -3.872 -1.620 -17.360 1.00 86.12 207 ASN A CA 1
ATOM 1591 C C . ASN A 1 207 ? -3.900 -1.986 -18.855 1.00 86.12 207 ASN A C 1
ATOM 1593 O O . ASN A 1 207 ? -4.620 -1.374 -19.649 1.00 86.12 207 ASN A O 1
ATOM 1597 N N . ASN A 1 208 ? -3.160 -3.031 -19.243 1.00 77.06 208 ASN A N 1
ATOM 1598 C CA . ASN A 1 208 ? -3.073 -3.437 -20.651 1.00 77.06 208 ASN A CA 1
ATOM 1599 C C . ASN A 1 208 ? -4.426 -3.847 -21.244 1.00 77.06 208 ASN A C 1
ATOM 1601 O O . ASN A 1 208 ? -4.591 -3.781 -22.460 1.00 77.06 208 ASN A O 1
ATOM 1605 N N . LYS A 1 209 ? -5.402 -4.248 -20.414 1.00 77.62 209 LYS A N 1
ATOM 1606 C CA . LYS A 1 209 ? -6.757 -4.580 -20.881 1.00 77.62 209 LYS A CA 1
ATOM 1607 C C . LYS A 1 209 ? -7.421 -3.411 -21.610 1.00 77.62 209 LYS A C 1
ATOM 1609 O O . LYS A 1 209 ? -8.118 -3.656 -22.586 1.00 77.62 209 LYS A O 1
ATOM 1614 N N . VAL A 1 210 ? -7.172 -2.181 -21.160 1.00 78.31 210 VAL A N 1
ATOM 1615 C CA . VAL A 1 210 ? -7.712 -0.957 -21.773 1.00 78.31 210 VAL A CA 1
ATOM 1616 C C . VAL A 1 210 ? -6.988 -0.645 -23.077 1.00 78.31 210 VAL A C 1
ATOM 1618 O O . VAL A 1 210 ? -7.592 -0.237 -24.058 1.00 78.31 210 VAL A O 1
ATOM 1621 N N . LEU A 1 211 ? -5.673 -0.853 -23.099 1.00 74.56 211 LEU A N 1
ATOM 1622 C CA . LEU A 1 211 ? -4.839 -0.429 -24.218 1.00 74.56 211 LEU A CA 1
ATOM 1623 C C . LEU A 1 211 ? -4.826 -1.420 -25.386 1.00 74.56 211 LEU A C 1
ATOM 1625 O O . LEU A 1 211 ? -4.604 -1.018 -26.523 1.00 74.56 211 LEU A O 1
ATOM 1629 N N . MET A 1 212 ? -5.041 -2.712 -25.120 1.00 66.81 212 MET A N 1
ATOM 1630 C CA . MET A 1 212 ? -5.052 -3.752 -26.156 1.00 66.81 212 MET A CA 1
ATOM 1631 C C . MET A 1 212 ? -6.440 -4.005 -26.761 1.00 66.81 212 MET A C 1
ATOM 1633 O O . MET A 1 212 ? -6.519 -4.665 -27.793 1.00 66.81 212 MET A O 1
ATOM 1637 N N . ASN A 1 213 ? -7.507 -3.472 -26.157 1.00 60.09 213 ASN A N 1
ATOM 1638 C CA . ASN A 1 213 ? -8.880 -3.532 -26.666 1.00 60.09 213 ASN A CA 1
ATOM 1639 C C . ASN A 1 213 ? -9.549 -2.144 -26.557 1.00 60.09 213 ASN A C 1
ATOM 1641 O O . ASN A 1 213 ? -10.385 -1.958 -25.671 1.00 60.09 213 ASN A O 1
ATOM 1645 N N . PRO A 1 214 ? -9.153 -1.171 -27.397 1.00 53.72 214 PRO A N 1
ATOM 1646 C CA . PRO A 1 214 ? -9.737 0.171 -27.393 1.00 53.72 214 PRO A CA 1
ATOM 1647 C C . PRO A 1 214 ? -11.197 0.206 -27.871 1.00 53.72 214 PRO A C 1
ATOM 1649 O O . PRO A 1 214 ? -11.589 -0.654 -28.697 1.00 53.72 214 PRO A O 1
#

Organism: Cynara cardunculus var. scolymus (NCBI:txid59895)

Radius of gyration: 21.65 Å; Cα contacts (8 Å, |Δi|>4): 349; chains: 1; bounding box: 50×33×61 Å

Sequence (214 aa):
MSVDKKTISKSLSKLITRLNSEKELTDKEELVLKLEKQYPDDVGVLAAVLLNHVKLNPGEALYIAANEPHAYLNGECVECMAASDNVVRAGLTPKYIDVETLCSMLTYKQGLPEILKGVPLNPYTRRYTPPFEEFEVDRCMLDEGATIVFPPLPGPSIFVVISGEGSMHTLSSEDRVSEGSALFAPAETEVRITTESTLHLYRAGVNNKVLMNP

Secondary structure (DSSP, 8-state):
--S-HHHHHHHHHHHHHHHHH-SS--HHHHHHHHHHHHSTT-HHHHHHHHS----PPTT-B----TT------SS-------S-------SS-SS---HHHHHHH-----SPPP-B--EESSSSEEEE--SSSS-EEEEEEE-TT-EEEE---SS-EEEEEEE-EEEEE-SS-EEEEETT-EEEE-TT--EEEEESS-EEEEEEE--HHHHH--

Foldseek 3Di:
DPDDLVVLLVVLVVLLVVLVPDPDDDPLSVQLNVLCVQAPSKPVSVVSVVDDDDDDDVQKDFDDDPQADDDDDDDDDDDDDAPD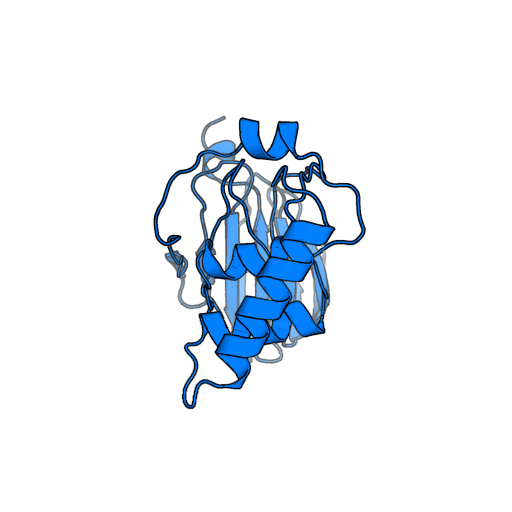PDDADDISDPDDHPPVCNVVSHPPDDDDTDIDNFDDPDPFWGKDDPPDFFKIKIKGKDAAFDKDKDFFAQAKKKKAWQAAWWWKDWPVDIDTDGHGDMDIDGGRIMIMTTGNHTTIMMMMIGHSVVVVPD